Protein AF-A0A3M1F5Z0-F1 (afdb_monomer_lite)

Structure (mmCIF, N/CA/C/O backbone):
data_AF-A0A3M1F5Z0-F1
#
_entry.id   AF-A0A3M1F5Z0-F1
#
loop_
_atom_site.group_PDB
_atom_site.id
_atom_site.type_symbol
_atom_site.label_atom_id
_atom_site.label_alt_id
_atom_site.label_comp_id
_atom_site.label_asym_id
_atom_site.label_entity_id
_atom_site.label_seq_id
_atom_site.pdbx_PDB_ins_code
_atom_site.Cartn_x
_atom_site.Cartn_y
_atom_site.Cartn_z
_atom_site.occupancy
_atom_site.B_iso_or_equiv
_atom_site.auth_seq_id
_atom_site.auth_comp_id
_atom_site.auth_asym_id
_atom_site.auth_atom_id
_atom_site.pdbx_PDB_model_num
ATOM 1 N N . MET A 1 1 ? 48.275 -4.372 -5.608 1.00 53.19 1 MET A N 1
ATOM 2 C CA . MET A 1 1 ? 47.019 -4.091 -6.351 1.00 53.19 1 MET A CA 1
ATOM 3 C C . MET A 1 1 ? 47.229 -3.848 -7.846 1.00 53.19 1 MET A C 1
ATOM 5 O O . MET A 1 1 ? 46.490 -4.433 -8.620 1.00 53.19 1 MET A O 1
ATOM 9 N N . ARG A 1 2 ? 48.226 -3.062 -8.288 1.00 53.38 2 ARG A N 1
ATOM 10 C CA . ARG A 1 2 ? 48.467 -2.821 -9.730 1.00 53.38 2 ARG A CA 1
ATOM 11 C C . ARG A 1 2 ? 48.854 -4.077 -10.533 1.00 53.38 2 ARG A C 1
ATOM 13 O O . ARG A 1 2 ? 48.405 -4.224 -11.660 1.00 53.38 2 ARG A O 1
ATOM 20 N N . GLU A 1 3 ? 49.592 -5.009 -9.936 1.00 56.84 3 GLU A N 1
ATOM 21 C CA . GLU A 1 3 ? 50.002 -6.257 -10.607 1.00 56.84 3 GLU A CA 1
ATOM 22 C C . GLU A 1 3 ? 48.850 -7.257 -10.787 1.00 56.84 3 GLU A C 1
ATOM 24 O O . GLU A 1 3 ? 48.773 -7.941 -11.802 1.00 56.84 3 GLU A O 1
ATOM 29 N N . VAL A 1 4 ? 47.894 -7.280 -9.853 1.00 65.12 4 VAL A N 1
ATOM 30 C CA . VAL A 1 4 ? 46.704 -8.146 -9.937 1.00 65.12 4 VAL A CA 1
ATOM 31 C C . VAL A 1 4 ? 45.744 -7.640 -11.016 1.00 65.12 4 VAL A C 1
ATOM 33 O O . VAL A 1 4 ? 45.204 -8.430 -11.780 1.00 65.12 4 VAL A O 1
ATOM 36 N N . VAL A 1 5 ? 45.589 -6.318 -11.147 1.00 71.12 5 VAL A N 1
ATOM 37 C CA . VAL A 1 5 ? 44.775 -5.708 -12.213 1.00 71.12 5 VAL A CA 1
ATOM 38 C C . VAL A 1 5 ? 45.395 -5.951 -13.595 1.00 71.12 5 VAL A C 1
ATOM 40 O O . VAL A 1 5 ? 44.667 -6.243 -14.540 1.00 71.12 5 VAL A O 1
ATOM 43 N N . ALA A 1 6 ? 46.727 -5.913 -13.710 1.00 71.88 6 ALA A N 1
ATOM 44 C CA . ALA A 1 6 ? 47.428 -6.230 -14.956 1.00 71.88 6 ALA A CA 1
ATOM 45 C C . ALA A 1 6 ? 47.278 -7.710 -15.357 1.00 71.88 6 ALA A C 1
ATOM 47 O O . ALA A 1 6 ? 47.046 -8.004 -16.528 1.00 71.88 6 ALA A O 1
ATOM 48 N N . LEU A 1 7 ? 47.333 -8.634 -14.391 1.00 68.31 7 LEU A N 1
ATOM 49 C CA . LEU A 1 7 ? 47.103 -10.064 -14.626 1.00 68.31 7 LEU A CA 1
ATOM 50 C C . LEU A 1 7 ? 45.662 -10.365 -15.057 1.00 68.31 7 LEU A C 1
ATOM 52 O O . LEU A 1 7 ? 45.458 -11.159 -15.972 1.00 68.31 7 LEU A O 1
ATOM 56 N N . VAL A 1 8 ? 44.669 -9.696 -14.461 1.00 74.88 8 VAL A N 1
ATOM 57 C CA . VAL A 1 8 ? 43.252 -9.860 -14.835 1.00 74.88 8 VAL A CA 1
ATOM 58 C C . VAL A 1 8 ? 42.975 -9.306 -16.236 1.00 74.88 8 VAL A C 1
ATOM 60 O O . VAL A 1 8 ? 42.288 -9.958 -17.018 1.00 74.88 8 VAL A O 1
ATOM 63 N N . LEU A 1 9 ? 43.558 -8.158 -16.600 1.00 72.31 9 LEU A N 1
ATOM 64 C CA . LEU A 1 9 ? 43.455 -7.594 -17.953 1.00 72.31 9 LEU A CA 1
ATOM 65 C C . LEU A 1 9 ? 44.162 -8.457 -19.009 1.00 72.31 9 LEU A C 1
ATOM 67 O O . LEU A 1 9 ? 43.625 -8.637 -20.100 1.00 72.31 9 LEU A O 1
ATOM 71 N N . ALA A 1 10 ? 45.319 -9.040 -18.684 1.00 71.31 10 ALA A N 1
ATOM 72 C CA . ALA A 1 10 ? 46.026 -9.953 -19.582 1.00 71.31 10 ALA A CA 1
ATOM 73 C C . ALA A 1 10 ? 45.243 -11.259 -19.820 1.00 71.31 10 ALA A C 1
ATOM 75 O O . ALA A 1 10 ? 45.183 -11.741 -20.951 1.00 71.31 10 ALA A O 1
ATOM 76 N N . LEU A 1 11 ? 44.582 -11.798 -18.789 1.00 67.94 11 LEU A N 1
ATOM 77 C CA . LEU A 1 11 ? 43.715 -12.977 -18.912 1.00 67.94 11 LEU A CA 1
ATOM 78 C C . LEU A 1 11 ? 42.448 -12.693 -19.734 1.00 67.94 11 LEU A C 1
ATOM 80 O O . LEU A 1 11 ? 42.036 -13.535 -20.530 1.00 67.94 11 LEU A O 1
ATOM 84 N N . LEU A 1 12 ? 41.865 -11.498 -19.597 1.00 70.62 12 LEU A N 1
ATOM 85 C CA . LEU A 1 12 ? 40.707 -11.059 -20.386 1.00 70.62 12 LEU A CA 1
ATOM 86 C C . LEU A 1 12 ? 41.055 -10.866 -21.870 1.00 70.62 12 LEU A C 1
ATOM 88 O O . LEU A 1 12 ? 40.259 -11.216 -22.738 1.00 70.62 12 LEU A O 1
ATOM 92 N N . LEU A 1 13 ? 42.262 -10.378 -22.170 1.00 70.19 13 LEU A N 1
ATOM 93 C CA . LEU A 1 13 ? 42.760 -10.245 -23.543 1.00 70.19 13 LEU A CA 1
ATOM 94 C C . LEU A 1 13 ? 43.110 -11.602 -24.177 1.00 70.19 13 LEU A C 1
ATOM 96 O O . LEU A 1 13 ? 42.835 -11.803 -25.358 1.00 70.19 13 LEU A O 1
ATOM 100 N N . LEU A 1 14 ? 43.635 -12.561 -23.406 1.00 62.75 14 LEU A N 1
ATOM 101 C CA . LEU A 1 14 ? 43.887 -13.931 -23.881 1.00 62.75 14 LEU A CA 1
ATOM 102 C C . LEU A 1 14 ? 42.591 -14.719 -24.138 1.00 62.75 14 LEU A C 1
ATOM 104 O O . LEU A 1 14 ? 42.519 -15.470 -25.110 1.00 62.75 14 LEU A O 1
ATOM 108 N N . LEU A 1 15 ? 41.543 -14.505 -23.335 1.00 55.31 15 LEU A N 1
ATOM 109 C CA . LEU A 1 15 ? 40.219 -15.102 -23.560 1.00 55.31 15 LEU A CA 1
ATOM 110 C C . LEU A 1 15 ? 39.503 -14.526 -24.792 1.00 55.31 15 LEU A C 1
ATOM 112 O O . LEU A 1 15 ? 38.767 -15.250 -25.457 1.00 55.31 15 LEU A O 1
ATOM 116 N N . LEU A 1 16 ? 39.752 -13.258 -25.135 1.00 55.38 16 LEU A N 1
ATOM 117 C CA . LEU A 1 16 ? 39.235 -12.638 -26.362 1.00 55.38 16 LEU A CA 1
ATOM 118 C C . LEU A 1 16 ? 40.022 -13.050 -27.617 1.00 55.38 16 LEU A C 1
ATOM 120 O O . LEU A 1 16 ? 39.449 -13.095 -28.702 1.00 55.38 16 LEU A O 1
ATOM 124 N N . ALA A 1 17 ? 41.307 -13.393 -27.479 1.00 48.53 17 ALA A N 1
ATOM 125 C CA . ALA A 1 17 ? 42.140 -13.858 -28.590 1.00 48.53 17 ALA A CA 1
ATOM 126 C C . ALA A 1 17 ? 41.974 -15.364 -28.898 1.00 48.53 17 ALA A C 1
ATOM 128 O O . ALA A 1 17 ? 42.141 -15.776 -30.042 1.00 48.53 17 ALA A O 1
ATOM 129 N N . GLY A 1 18 ? 41.613 -16.190 -27.909 1.00 41.16 18 GLY A N 1
ATOM 130 C CA . GLY A 1 18 ? 41.556 -17.654 -28.039 1.00 41.16 18 GLY A CA 1
ATOM 131 C C . GLY A 1 18 ? 40.303 -18.250 -28.701 1.00 41.16 18 GLY A C 1
ATOM 132 O O . GLY A 1 18 ? 40.225 -19.468 -28.833 1.00 41.16 18 GLY A O 1
ATOM 133 N N . ALA A 1 19 ? 39.319 -17.443 -29.112 1.00 41.41 19 ALA A N 1
ATOM 134 C CA . ALA A 1 19 ? 38.062 -17.943 -29.691 1.00 41.41 19 ALA A CA 1
ATOM 135 C C . ALA A 1 19 ? 38.010 -17.927 -31.235 1.00 41.41 19 ALA A C 1
ATOM 137 O O . ALA A 1 19 ? 36.999 -18.324 -31.812 1.00 41.41 19 ALA A O 1
ATOM 138 N N . CYS A 1 20 ? 39.084 -17.513 -31.914 1.00 41.31 20 CYS A N 1
ATOM 139 C CA . CYS A 1 20 ? 39.151 -17.459 -33.377 1.00 41.31 20 CYS A CA 1
ATOM 140 C C . CYS A 1 20 ? 40.276 -18.338 -33.927 1.00 41.31 20 CYS A C 1
ATOM 142 O O . CYS A 1 20 ? 41.256 -17.843 -34.467 1.00 41.31 20 CYS A O 1
ATOM 144 N N . GLU A 1 21 ? 40.113 -19.656 -33.851 1.00 44.75 21 GLU A N 1
ATOM 145 C CA . GLU A 1 21 ? 40.852 -20.559 -34.731 1.00 44.75 21 GLU A CA 1
ATOM 146 C C . GLU A 1 21 ? 40.031 -21.824 -34.999 1.00 44.75 21 GLU A C 1
ATOM 148 O O . GLU A 1 21 ? 40.034 -22.768 -34.210 1.00 44.75 21 GLU A O 1
ATOM 153 N N . LYS A 1 22 ? 39.299 -21.835 -36.123 1.00 38.38 22 LYS A N 1
ATOM 154 C CA . LYS A 1 22 ? 39.172 -23.019 -36.992 1.00 38.38 22 LYS A CA 1
ATOM 155 C C . LYS A 1 22 ? 38.495 -22.702 -38.333 1.00 38.38 22 LYS A C 1
ATOM 157 O O . LYS A 1 22 ? 37.286 -22.560 -38.437 1.00 38.38 22 LYS A O 1
ATOM 162 N N . GLN A 1 23 ? 39.368 -22.693 -39.339 1.00 35.25 23 GLN A N 1
ATOM 163 C CA . GLN A 1 23 ? 39.219 -23.247 -40.689 1.00 35.25 23 GLN A CA 1
ATOM 164 C C . GLN A 1 23 ? 38.258 -22.584 -41.686 1.00 35.25 23 GLN A C 1
ATOM 166 O O . GLN A 1 23 ? 37.088 -22.923 -41.832 1.00 35.25 23 GLN A O 1
ATOM 171 N N . VAL A 1 24 ? 38.893 -21.747 -42.510 1.00 39.53 24 VAL A N 1
ATOM 172 C CA . VAL A 1 24 ? 38.609 -21.539 -43.933 1.00 39.53 24 VAL A CA 1
ATOM 173 C C . VAL A 1 24 ? 38.621 -22.881 -44.676 1.00 39.53 24 VAL A C 1
ATOM 175 O O . VAL A 1 24 ? 39.597 -23.625 -44.593 1.00 39.53 24 VAL A O 1
ATOM 178 N N . THR A 1 25 ? 37.592 -23.146 -45.481 1.00 33.59 25 THR A N 1
ATOM 179 C CA . THR A 1 25 ? 37.746 -23.933 -46.713 1.00 33.59 25 THR A CA 1
ATOM 180 C C . THR A 1 25 ? 37.157 -23.147 -47.878 1.00 33.59 25 THR A C 1
ATOM 182 O O . THR A 1 25 ? 36.070 -22.579 -47.793 1.00 33.59 25 THR A O 1
ATOM 185 N N . HIS A 1 26 ? 37.956 -23.052 -48.937 1.00 37.00 26 HIS A N 1
ATOM 186 C CA . HIS A 1 26 ? 37.690 -22.318 -50.165 1.00 37.00 26 HIS A CA 1
ATOM 187 C C . HIS A 1 26 ? 36.392 -22.770 -50.844 1.00 37.00 26 HIS A C 1
ATOM 189 O O . HIS A 1 26 ? 36.181 -23.961 -51.070 1.00 37.00 26 HIS A O 1
ATOM 195 N N . ARG A 1 27 ? 35.580 -21.801 -51.272 1.00 29.52 27 ARG A N 1
ATOM 196 C CA . ARG A 1 27 ? 34.601 -21.986 -52.343 1.00 29.52 27 ARG A CA 1
ATOM 197 C C . ARG A 1 27 ? 34.792 -20.845 -53.336 1.00 29.52 27 ARG A C 1
ATOM 199 O O . ARG A 1 27 ? 34.620 -19.684 -52.974 1.00 29.52 27 ARG A O 1
ATOM 206 N N . GLU A 1 28 ? 35.222 -21.182 -54.548 1.00 35.22 28 GLU A N 1
ATOM 207 C CA . GLU A 1 28 ? 35.207 -20.272 -55.694 1.00 35.22 28 GLU A CA 1
ATOM 208 C C . GLU A 1 28 ? 33.784 -19.738 -55.890 1.00 35.22 28 GLU A C 1
ATOM 210 O O . GLU A 1 28 ? 32.827 -20.514 -55.947 1.00 35.22 28 GLU A O 1
ATOM 215 N N . ILE A 1 29 ? 33.644 -18.415 -55.984 1.00 37.12 29 ILE A N 1
ATOM 216 C CA . ILE A 1 29 ? 32.399 -17.758 -56.382 1.00 37.12 29 ILE A CA 1
ATOM 217 C C . ILE A 1 29 ? 32.701 -16.988 -57.668 1.00 37.12 29 ILE A C 1
ATOM 219 O O . ILE A 1 29 ? 33.576 -16.124 -57.702 1.00 37.12 29 ILE A O 1
ATOM 223 N N . ALA A 1 30 ? 31.992 -17.370 -58.730 1.00 34.28 30 ALA A N 1
ATOM 224 C CA . ALA A 1 30 ? 31.976 -16.727 -60.040 1.00 34.28 30 ALA A CA 1
ATOM 225 C C . ALA A 1 30 ? 31.561 -15.239 -59.944 1.00 34.28 30 ALA A C 1
ATOM 227 O O . ALA A 1 30 ? 30.897 -14.856 -58.978 1.00 34.28 30 ALA A O 1
ATOM 228 N N . PRO A 1 31 ? 31.907 -14.387 -60.928 1.00 35.81 31 PRO A N 1
ATOM 229 C CA . PRO A 1 31 ? 31.594 -12.964 -60.860 1.00 35.81 31 PRO A CA 1
ATOM 230 C C . PRO A 1 31 ? 30.079 -12.741 -60.959 1.00 35.81 31 PRO A C 1
ATOM 232 O O . PRO A 1 31 ? 29.447 -13.145 -61.935 1.00 35.81 31 PRO A O 1
ATOM 235 N N . VAL A 1 32 ? 29.500 -12.096 -59.944 1.00 37.88 32 VAL A N 1
ATOM 236 C CA . VAL A 1 32 ? 28.102 -11.643 -59.955 1.00 37.88 32 VAL A CA 1
ATOM 237 C C . VAL A 1 32 ? 28.046 -10.258 -60.617 1.00 37.88 32 VAL A C 1
ATOM 239 O O . VAL A 1 32 ? 28.893 -9.416 -60.307 1.00 37.88 32 VAL A O 1
ATOM 2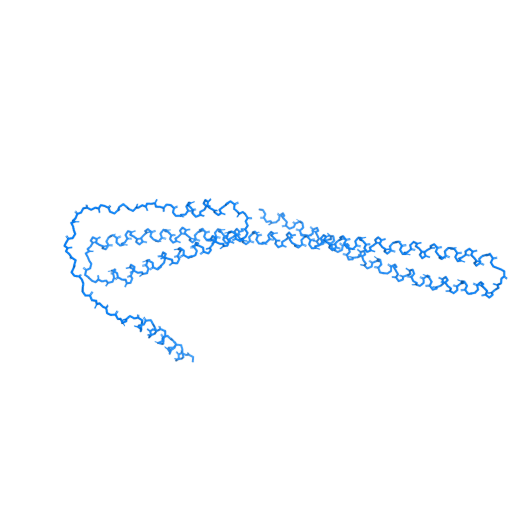42 N N . PRO A 1 33 ? 27.116 -10.028 -61.563 1.00 35.34 33 PRO A N 1
ATOM 243 C CA . PRO A 1 33 ? 27.057 -8.809 -62.362 1.00 35.34 33 PRO A CA 1
ATOM 244 C C . PRO A 1 33 ? 26.706 -7.573 -61.528 1.00 35.34 33 PRO A C 1
ATOM 246 O O . PRO A 1 33 ? 25.990 -7.646 -60.530 1.00 35.34 33 PRO A O 1
ATOM 249 N N . ALA A 1 34 ? 27.234 -6.438 -61.983 1.00 46.97 34 ALA A N 1
ATOM 250 C CA . ALA A 1 34 ? 26.857 -5.110 -61.531 1.00 46.97 34 ALA A CA 1
ATOM 251 C C . ALA A 1 34 ? 25.372 -4.830 -61.823 1.00 46.97 34 ALA A C 1
ATOM 253 O O . ALA A 1 34 ? 24.820 -5.360 -62.785 1.00 46.97 34 ALA A O 1
ATOM 254 N N . ASP A 1 35 ? 24.804 -3.943 -61.008 1.00 46.72 35 ASP A N 1
ATOM 255 C CA . ASP A 1 35 ? 23.463 -3.351 -61.095 1.00 46.72 35 ASP A CA 1
ATOM 256 C C . ASP A 1 35 ? 22.328 -4.110 -60.397 1.00 46.72 35 ASP A C 1
ATOM 258 O O . ASP A 1 35 ? 21.428 -4.637 -61.035 1.00 46.72 35 ASP A O 1
ATOM 262 N N . GLU A 1 36 ? 22.281 -4.011 -59.064 1.00 32.12 36 GLU A N 1
ATOM 263 C CA . GLU A 1 36 ? 21.007 -3.885 -58.344 1.00 32.12 36 GLU A CA 1
ATOM 264 C C . GLU A 1 36 ? 21.157 -2.862 -57.201 1.00 32.12 36 GLU A C 1
ATOM 266 O O . GLU A 1 36 ? 22.053 -2.995 -56.359 1.00 32.12 36 GLU A O 1
ATOM 271 N N . PRO A 1 37 ? 20.321 -1.807 -57.139 1.00 33.47 37 PRO A N 1
ATOM 272 C CA . PRO A 1 37 ? 20.317 -0.906 -55.999 1.00 33.47 37 PRO A CA 1
ATOM 273 C C . PRO A 1 37 ? 19.825 -1.673 -54.770 1.00 33.47 37 PRO A C 1
ATOM 275 O O . PRO A 1 37 ? 18.718 -2.211 -54.763 1.00 33.47 37 PRO A O 1
ATOM 278 N N . LEU A 1 38 ? 20.633 -1.686 -53.706 1.00 33.69 38 LEU A N 1
ATOM 279 C CA . LEU A 1 38 ? 20.193 -2.083 -52.371 1.00 33.69 38 LEU A CA 1
ATOM 280 C C . LEU A 1 38 ? 19.069 -1.133 -51.943 1.00 33.69 38 LEU A C 1
ATOM 282 O O . LEU A 1 38 ? 19.308 -0.067 -51.376 1.00 33.69 38 LEU A O 1
ATOM 286 N N . VAL A 1 39 ? 17.828 -1.517 -52.240 1.00 30.00 39 VAL A N 1
ATOM 287 C CA . VAL A 1 39 ? 16.634 -0.923 -51.652 1.00 30.00 39 VAL A CA 1
ATOM 288 C C . VAL A 1 39 ? 16.691 -1.265 -50.170 1.00 30.00 39 VAL A C 1
ATOM 290 O O . VAL A 1 39 ? 16.269 -2.336 -49.733 1.00 30.00 39 VAL A O 1
ATOM 293 N N . VAL A 1 40 ? 17.267 -0.351 -49.392 1.00 34.88 40 VAL A N 1
ATOM 294 C CA . VAL A 1 40 ? 17.109 -0.324 -47.944 1.00 34.88 40 VAL A CA 1
ATOM 295 C C . VAL A 1 40 ? 15.617 -0.144 -47.713 1.00 34.88 40 VAL A C 1
ATOM 297 O O . VAL A 1 40 ? 15.073 0.949 -47.858 1.00 34.88 40 VAL A O 1
ATOM 300 N N . LYS A 1 41 ? 14.927 -1.249 -47.421 1.00 30.33 41 LYS A N 1
ATOM 301 C CA . LYS A 1 41 ? 13.588 -1.189 -46.855 1.00 30.33 41 LYS A CA 1
ATOM 302 C C . LYS A 1 41 ? 13.717 -0.369 -45.576 1.00 30.33 41 LYS A C 1
ATOM 304 O O . LYS A 1 41 ? 14.314 -0.823 -44.601 1.00 30.33 41 LYS A O 1
ATOM 309 N N . ASN A 1 42 ? 13.195 0.852 -45.608 1.00 41.09 42 ASN A N 1
ATOM 310 C CA . ASN A 1 42 ? 12.863 1.612 -44.415 1.00 41.09 42 ASN A CA 1
ATOM 311 C C . ASN A 1 42 ? 11.720 0.867 -43.718 1.00 41.09 42 ASN A C 1
ATOM 313 O O . ASN A 1 42 ? 10.560 1.251 -43.819 1.00 41.09 42 ASN A O 1
ATOM 317 N N . ASP A 1 43 ? 12.034 -0.256 -43.078 1.00 38.78 43 ASP A N 1
ATOM 318 C CA . ASP A 1 43 ? 11.144 -0.830 -42.088 1.00 38.78 43 ASP A CA 1
ATOM 319 C C . ASP A 1 43 ? 11.211 0.095 -40.871 1.00 38.78 43 ASP A C 1
ATOM 321 O O . ASP A 1 43 ? 12.241 0.209 -40.199 1.00 38.78 43 ASP A O 1
ATOM 325 N N . SER A 1 44 ? 10.106 0.793 -40.622 1.00 46.72 44 SER A N 1
ATOM 326 C CA . SER A 1 44 ? 9.802 1.480 -39.375 1.00 46.72 44 SER A CA 1
ATOM 327 C C . SER A 1 44 ? 9.641 0.451 -38.248 1.00 46.72 44 SER A C 1
ATOM 329 O O . SER A 1 44 ? 8.551 0.187 -37.743 1.00 46.72 44 SER A O 1
ATOM 331 N N . SER A 1 45 ? 10.752 -0.184 -37.862 1.00 55.34 45 SER A N 1
ATOM 332 C CA . SER A 1 45 ? 10.801 -1.192 -36.796 1.00 55.34 45 SER A CA 1
ATOM 333 C C . SER A 1 45 ? 10.264 -0.654 -35.469 1.00 55.34 45 SER A C 1
ATOM 335 O O . SER A 1 45 ? 9.688 -1.414 -34.699 1.00 55.34 45 SER A O 1
ATOM 337 N N . LEU A 1 46 ? 10.392 0.656 -35.239 1.00 51.75 46 LEU A N 1
ATOM 338 C CA . LEU A 1 46 ? 9.858 1.348 -34.070 1.00 51.75 46 LEU A CA 1
ATOM 339 C C . LEU A 1 46 ? 8.326 1.418 -34.083 1.00 51.75 46 LEU A C 1
ATOM 341 O O . LEU A 1 46 ? 7.698 0.963 -33.134 1.00 51.75 46 LEU A O 1
ATOM 345 N N . GLU A 1 47 ? 7.696 1.872 -35.171 1.00 51.53 47 GLU A N 1
ATOM 346 C CA . GLU A 1 47 ? 6.226 1.966 -35.250 1.00 51.53 47 GLU A CA 1
ATOM 347 C C . GLU A 1 47 ? 5.536 0.610 -35.051 1.00 51.53 47 GLU A C 1
ATOM 349 O O . GLU A 1 47 ? 4.511 0.539 -34.377 1.00 51.53 47 GLU A O 1
ATOM 354 N N . ARG A 1 48 ? 6.110 -0.481 -35.579 1.00 55.75 48 ARG A N 1
ATOM 355 C CA . ARG A 1 48 ? 5.563 -1.835 -35.369 1.00 55.75 48 ARG A CA 1
ATOM 356 C C . ARG A 1 48 ? 5.781 -2.353 -33.942 1.00 55.75 48 ARG A C 1
ATOM 358 O O . ARG A 1 48 ? 4.911 -3.051 -33.431 1.00 55.75 48 ARG A O 1
ATOM 365 N N . LEU A 1 49 ? 6.902 -2.008 -33.297 1.00 53.44 49 LEU A N 1
ATOM 366 C CA . LEU A 1 49 ? 7.156 -2.331 -31.885 1.00 53.44 49 LEU A CA 1
ATOM 367 C C . LEU A 1 49 ? 6.179 -1.598 -30.953 1.00 53.44 49 LEU A C 1
ATOM 369 O O . LEU A 1 49 ? 5.664 -2.200 -30.014 1.00 53.44 49 LEU A O 1
ATOM 373 N N . PHE A 1 50 ? 5.868 -0.334 -31.249 1.00 53.50 50 PHE A N 1
ATOM 374 C CA . PHE A 1 50 ? 4.917 0.456 -30.469 1.00 53.50 50 PHE A CA 1
ATOM 375 C C . PHE A 1 50 ? 3.457 0.051 -30.717 1.00 53.50 50 PHE A C 1
ATOM 377 O O . PHE A 1 50 ? 2.681 -0.005 -29.770 1.00 53.50 50 PHE A O 1
ATOM 384 N N . GLN A 1 51 ? 3.063 -0.304 -31.945 1.00 56.91 51 GLN A N 1
ATOM 385 C CA . GLN A 1 51 ? 1.669 -0.666 -32.249 1.00 56.91 51 GLN A CA 1
ATOM 386 C C . GLN A 1 51 ? 1.176 -1.945 -31.556 1.00 56.91 51 GLN A C 1
ATOM 388 O O . GLN A 1 51 ? -0.033 -2.108 -31.400 1.00 56.91 51 GLN A O 1
ATOM 393 N N . GLN A 1 52 ? 2.075 -2.843 -31.143 1.00 53.75 52 GLN A N 1
ATOM 394 C CA . GLN A 1 52 ? 1.692 -4.122 -30.539 1.00 53.75 52 GLN A CA 1
ATOM 395 C C . GLN A 1 52 ? 1.644 -4.088 -29.000 1.00 53.75 52 GLN A C 1
ATOM 397 O O . GLN A 1 52 ? 0.861 -4.834 -28.418 1.00 53.75 52 GLN A O 1
ATOM 402 N N . ASP A 1 53 ? 2.416 -3.204 -28.352 1.00 51.72 53 ASP A N 1
ATOM 403 C CA . ASP A 1 53 ? 2.545 -3.154 -26.884 1.00 51.72 53 ASP A CA 1
ATOM 404 C C . ASP A 1 53 ? 2.066 -1.826 -26.249 1.00 51.72 53 ASP A C 1
ATOM 406 O O . ASP A 1 53 ? 1.772 -1.796 -25.054 1.00 51.72 53 ASP A O 1
ATOM 410 N N . ALA A 1 54 ? 1.896 -0.736 -27.016 1.00 48.19 54 ALA A N 1
ATOM 411 C CA . ALA A 1 54 ? 1.445 0.561 -26.483 1.00 48.19 54 ALA A CA 1
ATOM 412 C C . ALA A 1 54 ? -0.024 0.579 -26.016 1.00 48.19 54 ALA A C 1
ATOM 414 O O . ALA A 1 54 ? -0.443 1.522 -25.347 1.00 48.19 54 ALA A O 1
ATOM 415 N N . SER A 1 55 ? -0.819 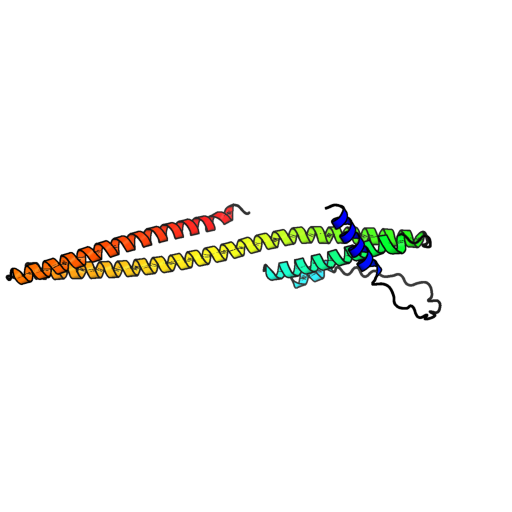-0.448 -26.336 1.00 50.94 55 SER A N 1
ATOM 416 C CA . SER A 1 55 ? -2.198 -0.566 -25.841 1.00 50.94 55 SER A CA 1
ATOM 417 C C . SER A 1 55 ? -2.289 -1.079 -24.400 1.00 50.94 55 SER A C 1
ATOM 419 O O . SER A 1 55 ? -3.373 -1.058 -23.821 1.00 50.94 55 SER A O 1
ATOM 421 N N . ALA A 1 56 ? -1.188 -1.560 -23.814 1.00 55.88 56 ALA A N 1
ATOM 422 C CA . ALA A 1 56 ? -1.163 -2.072 -22.451 1.00 55.88 56 ALA A CA 1
ATOM 423 C C . ALA A 1 56 ? -0.491 -1.060 -21.510 1.00 55.88 56 ALA A C 1
ATOM 425 O O . ALA A 1 56 ? 0.730 -1.002 -21.392 1.00 55.88 56 ALA A O 1
ATOM 426 N N . ASN A 1 57 ? -1.305 -0.282 -20.790 1.00 69.50 57 ASN A N 1
ATOM 427 C CA . ASN A 1 57 ? -0.869 0.556 -19.664 1.00 69.50 57 ASN A CA 1
ATOM 428 C C . ASN A 1 57 ? -0.511 -0.298 -18.430 1.00 69.50 57 ASN A C 1
ATOM 430 O O . ASN A 1 57 ? -1.028 -0.062 -17.345 1.00 69.50 57 ASN A O 1
ATOM 434 N N . SER A 1 58 ? 0.335 -1.316 -18.589 1.00 83.12 58 SER A N 1
ATOM 435 C CA . SER A 1 58 ? 0.840 -2.121 -17.475 1.00 83.12 58 SER A CA 1
ATOM 436 C C . SER A 1 58 ? 2.354 -2.013 -17.375 1.00 83.12 58 SER A C 1
ATOM 438 O O . SER A 1 58 ? 3.054 -1.904 -18.388 1.00 83.12 58 SER A O 1
ATOM 440 N N . VAL A 1 59 ? 2.870 -2.078 -16.145 1.00 86.31 59 VAL A N 1
ATOM 441 C CA . VAL A 1 59 ? 4.316 -2.101 -15.882 1.00 86.31 59 VAL A CA 1
ATOM 442 C C . VAL A 1 59 ? 4.988 -3.226 -16.670 1.00 86.31 59 VAL A C 1
ATOM 444 O O . VAL A 1 59 ? 5.967 -2.984 -17.371 1.00 86.31 59 VAL A O 1
ATOM 447 N N . ALA A 1 60 ? 4.412 -4.431 -16.651 1.00 86.75 60 ALA A N 1
ATOM 448 C CA . ALA A 1 60 ? 4.975 -5.601 -17.324 1.00 86.75 60 ALA A CA 1
ATOM 449 C C . ALA A 1 60 ? 5.111 -5.424 -18.849 1.00 86.75 60 ALA A C 1
ATOM 451 O O . ALA A 1 60 ? 6.109 -5.847 -19.439 1.00 86.75 60 ALA A O 1
ATOM 452 N N . ALA A 1 61 ? 4.128 -4.790 -19.500 1.00 85.38 61 ALA A N 1
ATOM 453 C CA . ALA A 1 61 ? 4.191 -4.527 -20.936 1.00 85.38 61 ALA A CA 1
ATOM 454 C C . ALA A 1 61 ? 5.310 -3.530 -21.267 1.00 85.38 61 ALA A C 1
ATOM 456 O O . ALA A 1 61 ? 6.136 -3.788 -22.147 1.00 85.38 61 ALA A O 1
ATOM 457 N N . LYS A 1 62 ? 5.400 -2.432 -20.508 1.00 85.69 62 LYS A N 1
ATOM 458 C CA . LYS A 1 62 ? 6.434 -1.409 -20.712 1.00 85.69 62 LYS A CA 1
ATOM 459 C C . LYS A 1 62 ? 7.841 -1.905 -20.363 1.00 85.69 62 LYS A C 1
ATOM 461 O O . LYS A 1 62 ? 8.790 -1.568 -21.063 1.00 85.69 62 LYS A O 1
ATOM 466 N N . GLU A 1 63 ? 7.994 -2.772 -19.364 1.00 89.88 63 GLU A N 1
ATOM 467 C CA . GLU A 1 63 ? 9.267 -3.445 -19.068 1.00 89.88 63 GLU A CA 1
ATOM 468 C C . GLU A 1 63 ? 9.699 -4.404 -20.186 1.00 89.88 63 GLU A C 1
ATOM 470 O O . GLU A 1 63 ? 10.883 -4.472 -20.531 1.00 89.88 63 GLU A O 1
ATOM 475 N N . SER A 1 64 ? 8.748 -5.123 -20.793 1.00 89.12 64 SER A N 1
ATOM 476 C CA . SER A 1 64 ? 9.023 -5.956 -21.969 1.00 89.12 64 SER A CA 1
ATOM 477 C C . SER A 1 64 ? 9.532 -5.110 -23.135 1.00 89.12 64 SER A C 1
ATOM 479 O O . SER A 1 64 ? 10.524 -5.466 -23.778 1.00 89.12 64 SER A O 1
ATOM 481 N N . LEU A 1 65 ? 8.897 -3.960 -23.372 1.00 88.31 65 LEU A N 1
ATOM 482 C CA . LEU A 1 65 ? 9.306 -3.019 -24.407 1.00 88.31 65 LEU A CA 1
ATOM 483 C C . LEU A 1 65 ? 10.686 -2.407 -24.114 1.00 88.31 65 LEU A C 1
ATOM 485 O O . LEU A 1 65 ? 11.537 -2.417 -25.002 1.00 88.31 65 LEU A O 1
ATOM 489 N N . LEU A 1 66 ? 10.961 -1.983 -22.873 1.00 90.50 66 LEU A N 1
ATOM 490 C CA . LEU A 1 66 ? 12.291 -1.522 -22.446 1.00 90.50 66 LEU A CA 1
ATOM 491 C C . LEU A 1 66 ? 13.366 -2.553 -22.773 1.00 90.50 66 LEU A C 1
ATOM 493 O O . LEU A 1 66 ? 14.382 -2.222 -23.382 1.00 90.50 66 LEU A O 1
ATOM 497 N N . LYS A 1 67 ? 13.131 -3.820 -22.415 1.00 92.69 67 LYS A N 1
ATOM 498 C CA . LYS A 1 67 ? 14.070 -4.907 -22.702 1.00 92.69 67 LYS A CA 1
ATOM 499 C C . LYS A 1 67 ? 14.366 -5.016 -24.201 1.00 92.69 67 LYS A C 1
ATOM 501 O O . LYS A 1 67 ? 15.532 -5.092 -24.580 1.00 92.69 67 LYS A O 1
ATOM 506 N N . ARG A 1 68 ? 13.335 -4.956 -25.053 1.00 90.94 68 ARG A N 1
ATOM 507 C CA . ARG A 1 68 ? 13.510 -4.984 -26.517 1.00 90.94 68 ARG A CA 1
ATOM 508 C C . ARG A 1 68 ? 14.298 -3.776 -27.028 1.00 90.94 68 ARG A C 1
ATOM 510 O O . ARG A 1 68 ? 15.183 -3.949 -27.863 1.00 90.94 68 ARG A O 1
ATOM 517 N N . LEU A 1 69 ? 14.025 -2.575 -26.513 1.00 90.69 69 LEU A N 1
ATOM 518 C CA . LEU A 1 69 ? 14.760 -1.361 -26.886 1.00 90.69 69 LEU A CA 1
ATOM 519 C C . LEU A 1 69 ? 16.241 -1.445 -26.485 1.00 90.69 69 LEU A C 1
ATOM 521 O O . LEU A 1 69 ? 17.115 -1.068 -27.269 1.00 90.69 69 LEU A O 1
ATOM 525 N N . TYR A 1 70 ? 16.554 -1.993 -25.307 1.00 93.00 70 TYR A N 1
ATOM 526 C CA . TYR A 1 70 ? 17.941 -2.254 -24.911 1.00 93.00 70 TYR A CA 1
ATOM 527 C C . TYR A 1 70 ? 18.634 -3.256 -25.833 1.00 93.00 70 TYR A C 1
ATOM 529 O O . TYR A 1 70 ? 19.781 -3.017 -26.227 1.00 93.00 70 TYR A O 1
ATOM 537 N N . ASP A 1 71 ? 17.955 -4.345 -26.194 1.00 94.00 71 ASP A N 1
ATOM 538 C CA . ASP A 1 71 ? 18.495 -5.369 -27.090 1.00 94.00 71 ASP A CA 1
ATOM 539 C C . ASP A 1 71 ? 18.798 -4.790 -28.485 1.00 94.00 71 ASP A C 1
ATOM 541 O O . ASP A 1 71 ? 19.889 -5.003 -29.028 1.00 94.00 71 ASP A O 1
ATOM 545 N N . GLU A 1 72 ? 17.892 -3.981 -29.042 1.00 92.88 72 GLU A N 1
ATOM 546 C CA . GLU A 1 72 ? 18.095 -3.311 -30.333 1.00 92.88 72 GLU A CA 1
ATOM 547 C C . GLU A 1 72 ? 19.186 -2.235 -30.276 1.00 92.88 72 GLU A C 1
ATOM 549 O O . GLU A 1 72 ? 20.056 -2.167 -31.152 1.00 92.88 72 GLU A O 1
ATOM 554 N N . ARG A 1 73 ? 19.243 -1.440 -29.203 1.00 93.94 73 ARG A N 1
ATOM 555 C CA . ARG A 1 73 ? 20.342 -0.487 -28.990 1.00 93.94 73 ARG A CA 1
ATOM 556 C C . ARG A 1 73 ? 21.690 -1.202 -28.905 1.00 93.94 73 ARG A C 1
ATOM 558 O O . ARG A 1 73 ? 22.675 -0.735 -29.483 1.00 93.94 73 ARG A O 1
ATOM 565 N N . LEU A 1 74 ? 21.752 -2.344 -28.219 1.00 94.00 74 LEU A N 1
ATOM 566 C CA . LEU A 1 74 ? 22.961 -3.158 -28.124 1.00 94.00 74 LEU A CA 1
ATOM 567 C C . LEU A 1 74 ? 23.362 -3.729 -29.489 1.00 94.00 74 LEU A C 1
ATOM 569 O O . LEU A 1 74 ? 24.550 -3.746 -29.817 1.00 94.00 74 LEU A O 1
ATOM 573 N N . ARG A 1 75 ? 22.393 -4.144 -30.310 1.00 94.50 75 ARG A N 1
ATOM 574 C CA . ARG A 1 75 ? 22.625 -4.581 -31.692 1.00 94.50 75 ARG A CA 1
ATOM 575 C C . ARG A 1 75 ? 23.242 -3.471 -32.545 1.00 94.50 75 ARG A C 1
ATOM 577 O O . ARG A 1 75 ? 24.269 -3.710 -33.178 1.00 94.50 75 ARG A O 1
ATOM 584 N N . VAL A 1 76 ? 22.682 -2.261 -32.504 1.00 92.88 76 VAL A N 1
ATOM 585 C CA . VAL A 1 76 ? 23.218 -1.085 -33.217 1.00 92.88 76 VAL A CA 1
ATOM 586 C C . VAL A 1 76 ? 24.640 -0.758 -32.762 1.00 92.88 76 VAL A C 1
ATOM 588 O O . VAL A 1 76 ? 25.515 -0.498 -33.587 1.00 92.88 76 VAL A O 1
ATOM 591 N N . LEU A 1 77 ? 24.904 -0.815 -31.455 1.00 92.56 77 LEU A N 1
ATOM 592 C CA . LEU A 1 77 ? 26.245 -0.599 -30.910 1.00 92.56 77 LEU A CA 1
ATOM 593 C C . LEU A 1 77 ? 27.247 -1.650 -31.399 1.00 92.56 77 LEU A C 1
ATOM 595 O O . LEU A 1 77 ? 28.375 -1.293 -31.737 1.00 92.56 77 LEU A O 1
ATOM 599 N N . ARG A 1 78 ? 26.850 -2.927 -31.481 1.00 94.38 78 ARG A N 1
ATOM 600 C CA . ARG A 1 78 ? 27.697 -3.986 -32.054 1.00 94.38 78 ARG A CA 1
ATOM 601 C C . ARG A 1 78 ? 27.985 -3.736 -33.535 1.00 94.38 78 ARG A C 1
ATOM 603 O O . ARG A 1 78 ? 29.128 -3.899 -33.951 1.00 94.38 78 ARG A O 1
ATOM 610 N N . GLU A 1 79 ? 26.989 -3.307 -34.309 1.00 93.50 79 GLU A N 1
ATOM 611 C CA . GLU A 1 79 ? 27.160 -2.993 -35.734 1.00 93.50 79 GLU A CA 1
ATOM 612 C C . GLU A 1 79 ? 28.119 -1.809 -35.937 1.00 93.50 79 GLU A C 1
ATOM 614 O O . GLU A 1 79 ? 29.087 -1.926 -36.689 1.00 93.50 79 GLU A O 1
ATOM 619 N N . LEU A 1 80 ? 27.938 -0.716 -35.186 1.00 92.50 80 LEU A N 1
ATOM 620 C CA . LEU A 1 80 ? 28.870 0.420 -35.164 1.00 92.50 80 LEU A CA 1
ATOM 621 C C . LEU A 1 80 ? 30.302 -0.025 -34.854 1.00 92.50 80 LEU A C 1
ATOM 623 O O . LEU A 1 80 ? 31.241 0.384 -35.537 1.00 92.50 80 LEU A O 1
ATOM 627 N N . ASN A 1 81 ? 30.461 -0.884 -33.846 1.00 92.06 81 ASN A N 1
ATOM 628 C CA . ASN A 1 81 ? 31.761 -1.401 -33.436 1.00 92.06 81 ASN A CA 1
ATOM 629 C C . ASN A 1 81 ? 32.408 -2.249 -34.544 1.00 92.06 81 ASN A C 1
ATOM 631 O O . ASN A 1 81 ? 33.600 -2.116 -34.814 1.00 92.06 81 ASN A O 1
ATOM 635 N N . SER A 1 82 ? 31.608 -3.077 -35.227 1.00 92.25 82 SER A N 1
ATOM 636 C CA . SER A 1 82 ? 32.070 -3.921 -36.335 1.00 92.25 82 SER A CA 1
ATOM 637 C C . SER A 1 82 ? 32.557 -3.107 -37.537 1.00 92.25 82 SER A C 1
ATOM 639 O O . SER A 1 82 ? 33.561 -3.464 -38.150 1.00 92.25 82 SER A O 1
ATOM 641 N N . ILE A 1 83 ? 31.902 -1.980 -37.840 1.00 90.38 83 ILE A N 1
ATOM 642 C CA . ILE A 1 83 ? 32.321 -1.076 -38.917 1.00 90.38 83 ILE A CA 1
ATOM 643 C C . ILE A 1 83 ? 33.616 -0.354 -38.529 1.00 90.38 83 ILE A C 1
ATOM 645 O O . ILE A 1 83 ? 34.549 -0.290 -39.332 1.00 90.38 83 ILE A O 1
ATOM 649 N N . TYR A 1 84 ? 33.684 0.160 -37.296 1.00 85.12 84 TYR A N 1
ATOM 650 C CA . TYR A 1 84 ? 34.819 0.948 -36.820 1.00 85.12 84 TYR A CA 1
ATOM 651 C C . TYR A 1 84 ? 36.106 0.126 -36.714 1.00 85.12 84 TYR A C 1
ATOM 653 O O . TYR A 1 84 ? 37.140 0.565 -37.206 1.00 85.12 84 TYR A O 1
ATOM 661 N N . TYR A 1 85 ? 36.048 -1.067 -36.112 1.00 84.31 85 TYR A N 1
ATOM 662 C CA . TYR A 1 85 ? 37.233 -1.909 -35.900 1.00 84.31 85 TYR A CA 1
ATOM 663 C C . TYR A 1 85 ? 37.465 -2.971 -36.982 1.00 84.31 85 TYR A C 1
ATOM 665 O O . TYR A 1 85 ? 38.460 -3.687 -36.917 1.00 84.31 85 TYR A O 1
ATOM 673 N N . GLY A 1 86 ? 36.573 -3.094 -37.966 1.00 85.19 86 GLY A N 1
ATOM 674 C CA . GLY A 1 86 ? 36.722 -4.038 -39.070 1.00 85.19 86 GLY A CA 1
ATOM 675 C C . GLY A 1 86 ? 37.115 -3.333 -40.371 1.00 85.19 86 GLY A C 1
ATOM 676 O O . GLY A 1 86 ? 38.290 -3.008 -40.555 1.00 85.19 86 GLY A O 1
ATOM 677 N N . PRO A 1 87 ? 36.165 -3.083 -41.292 1.00 83.6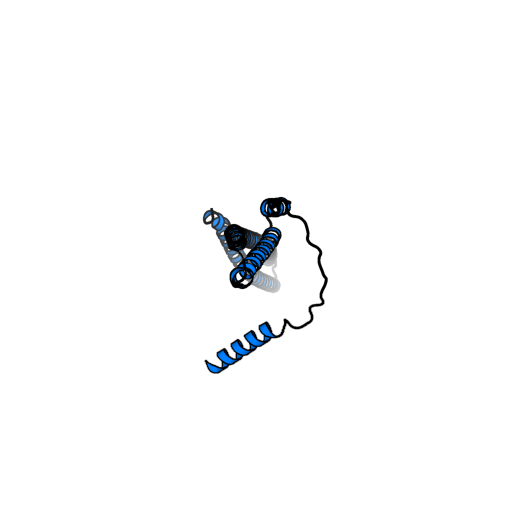9 87 PRO A N 1
ATOM 678 C CA . PRO A 1 87 ? 36.468 -2.576 -42.628 1.00 83.69 87 PRO A CA 1
ATOM 679 C C . PRO A 1 87 ? 37.238 -1.252 -42.634 1.00 83.69 87 PRO A C 1
ATOM 681 O O . PRO A 1 87 ? 38.171 -1.107 -43.416 1.00 83.69 87 PRO A O 1
ATOM 684 N N . LEU A 1 88 ? 36.897 -0.299 -41.756 1.00 80.88 88 LEU A N 1
ATOM 685 C CA . LEU A 1 88 ? 37.522 1.031 -41.764 1.00 80.88 88 LEU A CA 1
ATOM 686 C C . LEU A 1 88 ? 39.004 1.029 -41.365 1.00 80.88 88 LEU A C 1
ATOM 688 O O . LEU A 1 88 ? 39.733 1.931 -41.776 1.00 80.88 88 LEU A O 1
ATOM 692 N N . LEU A 1 89 ? 39.458 0.027 -40.604 1.00 78.38 89 LEU A N 1
ATOM 693 C CA . LEU A 1 89 ? 40.874 -0.143 -40.261 1.00 78.38 89 LEU A CA 1
ATOM 694 C C . LEU A 1 89 ? 41.661 -0.905 -41.336 1.00 78.38 89 LEU A C 1
ATOM 696 O O . LEU A 1 89 ? 42.890 -0.936 -41.285 1.00 78.38 89 LEU A O 1
ATOM 700 N N . ASN A 1 90 ? 40.989 -1.503 -42.322 1.00 79.69 90 ASN A N 1
ATOM 701 C CA . ASN A 1 90 ? 41.659 -2.189 -43.415 1.00 79.69 90 ASN A CA 1
ATOM 702 C C . ASN A 1 90 ? 42.185 -1.168 -44.436 1.00 79.69 90 ASN A C 1
ATOM 704 O O . ASN A 1 90 ? 41.418 -0.455 -45.079 1.00 79.69 90 ASN A O 1
ATOM 708 N N . ALA A 1 91 ? 43.505 -1.126 -44.636 1.00 69.44 91 ALA A N 1
ATOM 709 C CA . ALA A 1 91 ? 44.155 -0.209 -45.576 1.00 69.44 91 ALA A CA 1
ATOM 710 C C . ALA A 1 91 ? 43.744 -0.419 -47.051 1.00 69.44 91 ALA A C 1
ATOM 712 O O . ALA A 1 91 ? 44.010 0.447 -47.882 1.00 69.44 91 ALA A O 1
ATOM 713 N N . SER A 1 92 ? 43.086 -1.539 -47.370 1.00 83.44 92 SER A N 1
ATOM 714 C CA . SER A 1 92 ? 42.778 -1.965 -48.742 1.00 83.44 92 SER A CA 1
ATOM 715 C C . SER A 1 92 ? 41.391 -1.548 -49.250 1.00 83.44 92 SER A C 1
ATOM 717 O O . SER A 1 92 ? 41.050 -1.890 -50.379 1.00 83.44 92 SER A O 1
ATOM 719 N N . ILE A 1 93 ? 40.578 -0.840 -48.455 1.00 86.75 93 ILE A N 1
ATOM 720 C CA . ILE A 1 93 ? 39.242 -0.406 -48.898 1.00 86.75 93 ILE A CA 1
ATOM 721 C C . ILE A 1 93 ? 39.306 0.856 -49.765 1.00 86.75 93 ILE A C 1
ATOM 723 O O . ILE A 1 93 ? 40.044 1.810 -49.485 1.00 86.75 93 ILE A O 1
ATOM 727 N N . SER A 1 94 ? 38.488 0.881 -50.812 1.00 90.25 94 SER A N 1
ATOM 728 C CA . SER A 1 94 ? 38.363 2.009 -51.729 1.00 90.25 94 SER A CA 1
ATOM 729 C C . SER A 1 94 ? 37.723 3.233 -51.059 1.00 90.25 94 SER A C 1
ATOM 731 O O . SER A 1 94 ? 37.018 3.143 -50.050 1.00 90.25 94 SER A O 1
ATOM 733 N N . GLN A 1 95 ? 37.917 4.417 -51.649 1.00 89.06 95 GLN A N 1
ATOM 734 C CA . GLN A 1 95 ? 37.288 5.643 -51.146 1.00 89.06 95 GLN A CA 1
ATOM 735 C C . GLN A 1 95 ? 35.752 5.600 -51.239 1.00 89.06 95 GLN A C 1
ATOM 737 O O . GLN A 1 95 ? 35.065 6.163 -50.387 1.00 89.06 95 GLN A O 1
ATOM 742 N N . ALA A 1 96 ? 35.205 4.917 -52.249 1.00 89.88 96 ALA A N 1
ATOM 743 C CA . ALA A 1 96 ? 33.764 4.731 -52.391 1.00 89.88 96 ALA A CA 1
ATOM 744 C C . ALA A 1 96 ? 33.192 3.887 -51.237 1.00 89.88 96 ALA A C 1
ATOM 746 O O . ALA A 1 96 ? 32.194 4.278 -50.632 1.00 89.88 96 ALA A O 1
ATOM 747 N N . GLU A 1 97 ? 33.862 2.790 -50.873 1.00 89.62 97 GLU A N 1
ATOM 748 C CA . GLU A 1 97 ? 33.486 1.949 -49.728 1.00 89.62 97 GLU A CA 1
ATOM 749 C C . GLU A 1 97 ? 33.591 2.707 -48.404 1.00 89.62 97 GLU A C 1
ATOM 751 O O . GLU A 1 97 ? 32.661 2.656 -47.601 1.00 89.62 97 GLU A O 1
ATOM 756 N N . LYS A 1 98 ? 34.656 3.496 -48.201 1.00 88.50 98 LYS A N 1
ATOM 757 C CA . LYS A 1 98 ? 34.774 4.382 -47.027 1.00 88.50 98 LYS A CA 1
ATOM 758 C C . LYS A 1 98 ? 33.572 5.314 -46.898 1.00 88.50 98 LYS A C 1
ATOM 760 O O . LYS A 1 98 ? 32.979 5.410 -45.827 1.00 88.50 98 LYS A O 1
ATOM 765 N N . ASN A 1 99 ? 33.180 5.971 -47.989 1.00 91.44 99 ASN A N 1
ATOM 766 C CA . ASN A 1 99 ? 32.045 6.893 -47.988 1.00 91.44 99 ASN A CA 1
ATOM 767 C C . ASN A 1 99 ? 30.717 6.181 -47.673 1.00 91.44 99 ASN A C 1
ATOM 769 O O . ASN A 1 99 ? 29.881 6.742 -46.965 1.00 91.44 99 ASN A O 1
ATOM 773 N N . MET A 1 100 ? 30.522 4.951 -48.163 1.00 93.00 100 MET A N 1
ATOM 774 C CA . MET A 1 100 ? 29.347 4.137 -47.827 1.00 93.00 100 MET A CA 1
ATOM 775 C C . MET A 1 100 ? 29.321 3.760 -46.340 1.00 93.00 100 MET A C 1
ATOM 777 O O . MET A 1 100 ? 28.288 3.909 -45.687 1.00 93.00 100 MET A O 1
ATOM 781 N N . LEU A 1 101 ? 30.461 3.346 -45.783 1.00 91.19 101 LEU A N 1
ATOM 782 C CA . LEU A 1 101 ? 30.579 2.998 -44.366 1.00 91.19 101 LEU A CA 1
ATOM 783 C C . LEU A 1 101 ? 30.346 4.205 -43.450 1.00 91.19 101 LEU A C 1
ATOM 785 O O . LEU A 1 101 ? 29.659 4.065 -42.441 1.00 91.19 101 LEU A O 1
ATOM 789 N N . TYR A 1 102 ? 30.844 5.393 -43.809 1.00 91.62 102 TYR A N 1
ATOM 790 C CA . TYR A 1 102 ? 30.572 6.611 -43.039 1.00 91.62 102 TYR A CA 1
ATOM 791 C C . TYR A 1 102 ? 29.084 6.968 -43.022 1.00 91.62 102 TYR A C 1
ATOM 793 O O . TYR A 1 102 ? 28.540 7.211 -41.948 1.00 91.62 102 TYR A O 1
ATOM 801 N N . ARG A 1 103 ? 28.395 6.909 -44.172 1.00 93.62 103 ARG A N 1
ATOM 802 C CA . ARG A 1 103 ? 26.936 7.121 -44.215 1.00 93.62 103 ARG A CA 1
ATOM 803 C C . ARG A 1 103 ? 26.198 6.122 -43.327 1.00 93.62 103 ARG A C 1
ATOM 805 O O . ARG A 1 103 ? 25.342 6.521 -42.542 1.00 93.62 103 ARG A O 1
ATOM 812 N N . ARG A 1 104 ? 26.575 4.841 -43.394 1.00 92.31 104 ARG A N 1
ATOM 813 C CA . ARG A 1 104 ? 25.984 3.800 -42.548 1.00 92.31 104 ARG A CA 1
ATOM 814 C C . ARG A 1 104 ? 26.231 4.052 -41.060 1.00 92.31 104 ARG A C 1
ATOM 816 O O . ARG A 1 104 ? 25.330 3.870 -40.249 1.00 92.31 104 ARG A O 1
ATOM 823 N N . MET A 1 105 ? 27.430 4.489 -40.684 1.00 93.31 105 MET A N 1
ATOM 824 C CA . MET A 1 105 ? 27.726 4.859 -39.300 1.00 93.31 105 MET A CA 1
ATOM 825 C C . MET A 1 105 ? 26.868 6.026 -38.817 1.00 93.31 105 MET A C 1
ATOM 827 O O . MET A 1 105 ? 26.402 5.991 -37.680 1.00 93.31 105 MET A O 1
ATOM 831 N N . ASP A 1 106 ? 26.650 7.039 -39.652 1.00 94.44 106 ASP A N 1
ATOM 832 C CA . ASP A 1 106 ? 25.808 8.178 -39.289 1.00 94.44 106 ASP A CA 1
ATOM 833 C C . ASP A 1 106 ? 24.341 7.761 -39.107 1.00 94.44 106 ASP A C 1
ATOM 835 O O . ASP A 1 106 ? 23.698 8.190 -38.150 1.00 94.44 106 ASP A O 1
ATOM 839 N N . GLU A 1 107 ? 23.823 6.858 -39.946 1.00 93.81 107 GLU A N 1
ATOM 840 C CA . GLU A 1 107 ? 22.498 6.247 -39.747 1.00 93.81 107 GLU A CA 1
ATOM 841 C C . GLU A 1 107 ? 22.409 5.487 -38.419 1.00 93.81 107 GLU A C 1
ATOM 843 O O . GLU A 1 107 ? 21.459 5.658 -37.657 1.00 93.81 107 GLU A O 1
ATOM 848 N N . LEU A 1 108 ? 23.405 4.652 -38.114 1.00 92.25 108 LEU A N 1
ATOM 849 C CA . LEU A 1 108 ? 23.427 3.870 -36.878 1.00 92.25 108 LEU A CA 1
ATOM 850 C C . LEU A 1 108 ? 23.580 4.755 -35.633 1.00 92.25 108 LEU A C 1
ATOM 852 O O . LEU A 1 108 ? 23.007 4.447 -34.590 1.00 92.25 108 LEU A O 1
ATOM 856 N N . ARG A 1 109 ? 24.320 5.867 -35.725 1.00 92.69 109 ARG A N 1
ATOM 857 C CA . ARG A 1 109 ? 24.412 6.864 -34.646 1.00 92.69 109 ARG A CA 1
ATOM 858 C C . ARG A 1 109 ? 23.056 7.498 -34.361 1.00 92.69 109 ARG A C 1
ATOM 860 O O . ARG A 1 109 ? 22.661 7.519 -33.200 1.00 92.69 109 ARG A O 1
ATOM 867 N N . LYS A 1 110 ? 22.324 7.909 -35.402 1.00 93.69 110 LYS A N 1
ATOM 868 C CA . LYS A 1 110 ? 20.958 8.436 -35.256 1.00 93.69 110 LYS A CA 1
ATOM 869 C C . LYS A 1 110 ? 20.030 7.419 -34.596 1.00 93.69 110 LYS A C 1
ATOM 871 O O . LYS A 1 110 ? 19.422 7.731 -33.582 1.00 93.69 110 LYS A O 1
ATOM 876 N N . LYS A 1 111 ? 20.029 6.165 -35.064 1.00 91.25 111 LYS A N 1
ATOM 877 C CA . LYS A 1 111 ? 19.226 5.092 -34.444 1.00 91.25 111 LYS A CA 1
ATOM 878 C C . LYS A 1 111 ? 19.582 4.845 -32.979 1.00 91.25 111 LYS A C 1
ATOM 880 O O . LYS A 1 111 ? 18.711 4.614 -32.149 1.00 91.25 111 LYS A O 1
ATOM 885 N N . LYS A 1 112 ? 20.871 4.881 -32.631 1.00 93.06 112 LYS A N 1
ATOM 886 C CA . LYS A 1 112 ? 21.313 4.756 -31.234 1.00 93.06 112 LYS A CA 1
ATOM 887 C C . LYS A 1 112 ? 20.755 5.897 -30.378 1.00 93.06 112 LYS A C 1
ATOM 889 O O . LYS A 1 112 ? 20.380 5.652 -29.231 1.00 93.06 112 LYS A O 1
ATOM 894 N N . GLU A 1 113 ? 20.769 7.123 -30.890 1.00 91.12 113 GLU A N 1
ATOM 895 C CA . GLU A 1 113 ? 20.229 8.298 -30.198 1.00 91.12 113 GLU A CA 1
ATOM 896 C C . GLU A 1 113 ? 18.711 8.188 -30.023 1.00 91.12 113 GLU A C 1
ATOM 898 O O . GLU A 1 113 ? 18.242 8.352 -28.899 1.00 91.12 113 GLU A O 1
ATOM 903 N N . GLU A 1 114 ? 17.982 7.785 -31.069 1.00 90.69 114 GLU A N 1
ATOM 904 C CA . GLU A 1 114 ? 16.539 7.497 -31.028 1.00 90.69 114 GLU A CA 1
ATOM 905 C C . GLU A 1 114 ? 16.209 6.479 -29.926 1.00 90.69 114 GLU A C 1
ATOM 907 O O . GLU A 1 114 ? 15.499 6.810 -28.977 1.00 90.69 114 GLU A O 1
ATOM 912 N N . TYR A 1 115 ? 16.835 5.295 -29.949 1.00 89.31 115 TYR A N 1
ATOM 913 C CA . TYR A 1 115 ? 16.620 4.283 -28.908 1.00 89.31 115 TYR A CA 1
ATOM 914 C C . TYR A 1 115 ? 17.003 4.772 -27.509 1.00 89.31 115 TYR A C 1
ATOM 916 O O . TYR A 1 115 ? 16.383 4.388 -26.525 1.00 89.31 115 TYR A O 1
ATOM 924 N N . THR A 1 116 ? 18.043 5.602 -27.385 1.00 89.12 116 THR A N 1
ATOM 925 C CA . THR A 1 116 ? 18.446 6.138 -26.076 1.00 89.12 116 THR A CA 1
ATOM 926 C C . THR A 1 116 ? 17.382 7.087 -25.528 1.00 89.12 116 THR A C 1
ATOM 928 O O . THR A 1 116 ? 17.068 7.010 -24.345 1.00 89.12 116 THR A O 1
ATOM 931 N N . SER A 1 117 ? 16.818 7.952 -26.374 1.00 86.44 117 SER A N 1
ATOM 932 C CA . SER A 1 117 ? 15.738 8.862 -25.984 1.00 86.44 117 SER A CA 1
ATOM 933 C C . SER A 1 117 ? 14.485 8.098 -25.560 1.00 86.44 117 SER A C 1
ATOM 935 O O . SER A 1 117 ? 13.904 8.400 -24.520 1.00 86.44 117 SER A O 1
ATOM 937 N N . GLU A 1 118 ? 14.088 7.089 -26.335 1.00 87.31 118 GLU A N 1
ATOM 938 C CA . GLU A 1 118 ? 12.904 6.277 -26.041 1.00 87.31 118 GLU A CA 1
ATOM 939 C C . GLU A 1 118 ? 13.055 5.466 -24.755 1.00 87.31 118 GLU A C 1
ATOM 941 O O . GLU A 1 118 ? 12.125 5.410 -23.956 1.00 87.31 118 GLU A O 1
ATOM 946 N N . ILE A 1 119 ? 14.234 4.881 -24.516 1.00 89.75 119 ILE A N 1
ATOM 947 C CA . ILE A 1 119 ? 14.520 4.161 -23.269 1.00 89.75 119 ILE A CA 1
ATOM 948 C C . ILE A 1 119 ? 14.322 5.087 -22.069 1.00 89.75 119 ILE A C 1
ATOM 950 O O . ILE A 1 119 ? 13.613 4.716 -21.143 1.00 89.75 119 ILE A O 1
ATOM 954 N N . VAL A 1 120 ? 14.887 6.298 -22.102 1.00 90.12 120 VAL A N 1
ATOM 955 C CA . VAL A 1 120 ? 14.776 7.246 -20.981 1.00 90.12 120 VAL A CA 1
ATOM 956 C C . VAL A 1 120 ? 13.319 7.626 -20.714 1.00 90.12 120 VAL A C 1
ATOM 958 O O . VAL A 1 120 ? 12.894 7.653 -19.561 1.00 90.12 120 VAL A O 1
ATOM 961 N N . GLN A 1 121 ? 12.542 7.899 -21.764 1.00 86.69 121 GLN A N 1
ATOM 962 C CA . GLN A 1 121 ? 11.118 8.215 -21.622 1.00 86.69 121 GLN A CA 1
ATOM 963 C C . GLN A 1 121 ? 10.343 7.034 -21.029 1.00 86.69 121 GLN A C 1
ATOM 965 O O . GLN A 1 121 ? 9.583 7.193 -20.075 1.00 86.69 121 GLN A O 1
ATOM 970 N N . LEU A 1 122 ? 10.581 5.828 -21.540 1.00 85.94 122 LEU A N 1
ATOM 971 C CA . LEU A 1 122 ? 9.865 4.639 -21.103 1.00 85.94 122 LEU A CA 1
ATOM 972 C C . LEU A 1 122 ? 10.264 4.204 -19.681 1.00 85.94 122 LEU A C 1
ATOM 974 O O . LEU A 1 122 ? 9.411 3.747 -18.924 1.00 85.94 122 LEU A O 1
ATOM 978 N N . GLU A 1 123 ? 11.521 4.398 -19.273 1.00 89.06 123 GLU A N 1
ATOM 979 C CA . GLU A 1 123 ? 11.974 4.205 -17.887 1.00 89.06 123 GLU A CA 1
ATOM 980 C C . GLU A 1 123 ? 11.230 5.131 -16.917 1.00 89.06 123 GLU A C 1
ATOM 982 O O . GLU A 1 123 ? 10.797 4.690 -15.849 1.00 89.06 123 GLU A O 1
ATOM 987 N N . GLN A 1 124 ? 11.043 6.401 -17.290 1.00 85.69 124 GLN A N 1
ATOM 988 C CA . GLN A 1 124 ? 10.273 7.357 -16.490 1.00 85.69 124 GLN A CA 1
ATOM 989 C C . GLN A 1 124 ? 8.813 6.919 -16.362 1.00 85.69 124 GLN A C 1
ATOM 991 O O . GLN A 1 124 ? 8.268 6.902 -15.260 1.00 85.69 124 GLN A O 1
ATOM 996 N N . GLU A 1 125 ? 8.192 6.502 -17.465 1.00 85.81 125 GLU A N 1
ATOM 997 C CA . GLU A 1 125 ? 6.818 6.004 -17.450 1.00 85.81 125 GLU A CA 1
ATOM 998 C C . GLU A 1 125 ? 6.654 4.745 -16.593 1.00 85.81 125 GLU A C 1
ATOM 1000 O O . GLU A 1 125 ? 5.687 4.642 -15.840 1.00 85.81 125 GLU A O 1
ATOM 1005 N N . VAL A 1 126 ? 7.587 3.791 -16.681 1.00 87.81 126 VAL A N 1
ATOM 1006 C CA . VAL A 1 126 ? 7.584 2.580 -15.845 1.00 87.81 126 VAL A CA 1
ATOM 1007 C C . VAL A 1 126 ? 7.721 2.940 -14.372 1.00 87.81 126 VAL A C 1
ATOM 1009 O O . VAL A 1 126 ? 6.983 2.406 -13.549 1.00 87.81 126 VAL A O 1
ATOM 1012 N N . SER A 1 127 ? 8.629 3.857 -14.036 1.00 86.69 127 SER A N 1
ATOM 1013 C CA . SER A 1 127 ? 8.814 4.333 -12.663 1.00 86.69 127 SER A CA 1
ATOM 1014 C C . SER A 1 127 ? 7.526 4.943 -12.100 1.00 86.69 127 SER A C 1
ATOM 1016 O O . SER A 1 127 ? 7.093 4.588 -11.004 1.00 86.69 127 SER A O 1
ATOM 1018 N N . LEU A 1 128 ? 6.855 5.793 -12.884 1.00 87.25 128 LEU A N 1
ATOM 1019 C CA . LEU A 1 128 ? 5.581 6.400 -12.496 1.00 87.25 128 LEU A CA 1
ATOM 1020 C C . LEU A 1 128 ? 4.467 5.363 -12.328 1.00 87.25 128 LEU A C 1
ATOM 1022 O O . LEU A 1 128 ? 3.695 5.452 -11.377 1.00 87.25 128 LEU A O 1
ATOM 1026 N N . LEU A 1 129 ? 4.369 4.384 -13.231 1.00 87.06 129 LEU A N 1
ATOM 1027 C CA . LEU A 1 129 ? 3.372 3.319 -13.116 1.00 87.06 129 LEU A CA 1
ATOM 1028 C C . LEU A 1 129 ? 3.611 2.448 -11.881 1.00 87.06 129 LEU A C 1
ATOM 1030 O O . LEU A 1 129 ? 2.660 2.183 -11.156 1.00 87.06 129 LEU A O 1
ATOM 1034 N N . LYS A 1 130 ? 4.863 2.076 -11.591 1.00 87.69 130 LYS A N 1
ATOM 1035 C CA . LYS A 1 130 ? 5.205 1.330 -10.370 1.00 87.69 130 LYS A CA 1
ATOM 1036 C C . LYS A 1 130 ? 4.831 2.101 -9.114 1.00 87.69 130 LYS A C 1
ATOM 1038 O O . LYS A 1 130 ? 4.179 1.549 -8.239 1.00 87.69 130 LYS A O 1
ATOM 1043 N N . ALA A 1 131 ? 5.175 3.387 -9.052 1.00 87.06 131 ALA A N 1
ATOM 1044 C CA . ALA A 1 131 ? 4.813 4.230 -7.916 1.00 87.06 131 ALA A CA 1
ATOM 1045 C C . ALA A 1 131 ? 3.287 4.321 -7.723 1.00 87.06 131 ALA A C 1
ATOM 1047 O O . ALA A 1 131 ? 2.807 4.339 -6.590 1.00 87.06 131 ALA A O 1
ATOM 1048 N N . LYS A 1 132 ? 2.514 4.345 -8.819 1.00 87.69 132 LYS A N 1
ATOM 1049 C CA . LYS A 1 132 ? 1.046 4.296 -8.766 1.00 87.69 132 LYS A CA 1
ATOM 1050 C C . LYS A 1 132 ? 0.531 2.951 -8.259 1.00 87.69 132 LYS A C 1
ATOM 1052 O O . LYS A 1 132 ? -0.277 2.950 -7.338 1.00 87.69 132 LYS A O 1
ATOM 1057 N N . GLU A 1 133 ? 1.014 1.837 -8.806 1.00 89.00 133 GLU A N 1
ATOM 1058 C CA . GLU A 1 133 ? 0.625 0.487 -8.371 1.00 89.00 133 GLU A CA 1
ATOM 1059 C C . GLU A 1 133 ? 0.958 0.258 -6.886 1.00 89.00 133 GLU A C 1
ATOM 1061 O O . GLU A 1 133 ? 0.111 -0.208 -6.126 1.00 89.00 133 GLU A O 1
ATOM 1066 N N . GLU A 1 134 ? 2.152 0.656 -6.436 1.00 90.00 134 GLU A N 1
ATOM 1067 C CA . GLU A 1 134 ? 2.568 0.572 -5.030 1.00 90.00 134 GLU A CA 1
ATOM 1068 C C . GLU A 1 134 ? 1.675 1.418 -4.111 1.00 90.00 134 GLU A C 1
ATOM 1070 O O . GLU A 1 134 ? 1.285 0.966 -3.032 1.00 90.00 134 GLU A O 1
ATOM 1075 N N . ARG A 1 135 ? 1.312 2.636 -4.537 1.00 89.44 135 ARG A N 1
ATOM 1076 C CA . ARG A 1 135 ? 0.383 3.505 -3.800 1.00 89.44 135 ARG A CA 1
ATOM 1077 C C . ARG A 1 135 ? -1.011 2.893 -3.712 1.00 89.44 135 ARG A C 1
ATOM 1079 O O . ARG A 1 135 ? -1.599 2.893 -2.633 1.00 89.44 135 ARG A O 1
ATOM 1086 N N . GLU A 1 136 ? -1.552 2.404 -4.824 1.00 91.38 136 GLU A N 1
ATOM 1087 C CA . GLU A 1 136 ? -2.877 1.779 -4.864 1.00 91.38 136 GLU A CA 1
ATOM 1088 C C . GLU A 1 136 ? -2.937 0.541 -3.969 1.00 91.38 136 GLU A C 1
ATOM 1090 O O . GLU A 1 136 ? -3.886 0.384 -3.199 1.00 91.38 136 GLU A O 1
ATOM 1095 N N . GLU A 1 137 ? -1.903 -0.299 -4.011 1.00 91.75 137 GLU A N 1
ATOM 1096 C CA . GLU A 1 137 ? -1.796 -1.468 -3.142 1.00 91.75 137 GLU A CA 1
ATOM 1097 C C . GLU A 1 137 ? -1.704 -1.057 -1.669 1.00 91.75 137 GLU A C 1
ATOM 1099 O O . GLU A 1 137 ? -2.382 -1.624 -0.808 1.00 91.75 137 GLU A O 1
ATOM 1104 N N . ARG A 1 138 ? -0.930 -0.009 -1.364 1.00 93.50 138 ARG A N 1
ATOM 1105 C CA . ARG A 1 138 ? -0.828 0.510 0.001 1.00 93.50 138 ARG A CA 1
ATOM 1106 C C . ARG A 1 138 ? -2.163 1.051 0.512 1.00 93.50 138 ARG A C 1
ATOM 1108 O O . ARG A 1 138 ? -2.528 0.764 1.650 1.00 93.50 138 ARG A O 1
ATOM 1115 N N . LEU A 1 139 ? -2.891 1.801 -0.314 1.00 94.50 139 LEU A N 1
ATOM 1116 C CA . LEU A 1 139 ? -4.227 2.303 0.012 1.00 94.50 139 LEU A CA 1
ATOM 1117 C C . LEU A 1 139 ? -5.229 1.165 0.210 1.00 94.50 139 LEU A C 1
ATOM 1119 O O . LEU A 1 139 ? -6.042 1.235 1.128 1.00 94.50 139 LEU A O 1
ATOM 1123 N N . ARG A 1 140 ? -5.165 0.111 -0.613 1.00 96.06 140 ARG A N 1
ATOM 1124 C CA . ARG A 1 140 ? -6.009 -1.077 -0.444 1.00 96.06 140 ARG A CA 1
ATOM 1125 C C . ARG A 1 140 ? -5.775 -1.723 0.918 1.00 96.06 140 ARG A C 1
ATOM 1127 O O . ARG A 1 140 ? -6.731 -1.882 1.667 1.00 96.06 140 ARG A O 1
ATOM 1134 N N . SER A 1 141 ? -4.518 -1.998 1.263 1.00 96.75 141 SER A N 1
ATOM 1135 C CA . SER A 1 141 ? -4.156 -2.600 2.551 1.00 96.75 141 SER A CA 1
ATOM 1136 C C . SER A 1 141 ? -4.605 -1.747 3.744 1.00 96.75 141 SER A C 1
ATOM 1138 O O . SER A 1 141 ? -5.110 -2.290 4.721 1.00 96.75 141 SER A O 1
ATOM 1140 N N . LEU A 1 142 ? -4.478 -0.418 3.667 1.00 96.62 142 LEU A N 1
ATOM 1141 C CA . LEU A 1 142 ? -4.947 0.472 4.735 1.00 96.62 142 LEU A CA 1
ATOM 1142 C C . LEU A 1 142 ? -6.475 0.479 4.874 1.00 96.62 142 LEU A C 1
ATOM 1144 O O . LEU A 1 142 ? -6.984 0.571 5.986 1.00 96.62 142 LEU A O 1
ATOM 1148 N N . ARG A 1 143 ? -7.215 0.387 3.764 1.00 95.69 143 ARG A N 1
ATOM 1149 C CA . ARG A 1 143 ? -8.684 0.303 3.789 1.00 95.69 143 ARG A CA 1
ATOM 1150 C C . ARG A 1 143 ? -9.172 -1.040 4.326 1.00 95.69 143 ARG A C 1
ATOM 1152 O O . ARG A 1 143 ? -10.179 -1.077 5.019 1.00 95.69 143 ARG A O 1
ATOM 1159 N N . GLU A 1 144 ? -8.464 -2.126 4.029 1.00 97.56 144 GLU A N 1
ATOM 1160 C CA . GLU A 1 144 ? -8.725 -3.433 4.645 1.00 97.56 144 GLU A CA 1
ATOM 1161 C C . GLU A 1 144 ? -8.516 -3.364 6.166 1.00 97.56 144 GLU A C 1
ATOM 1163 O O . GLU A 1 144 ? -9.411 -3.739 6.919 1.00 97.56 144 GLU A O 1
ATOM 1168 N N . GLU A 1 145 ? -7.404 -2.776 6.618 1.00 97.19 145 GLU A N 1
ATOM 1169 C CA . GLU A 1 145 ? -7.136 -2.543 8.045 1.00 97.19 145 GLU A CA 1
ATOM 1170 C C . GLU A 1 145 ? -8.209 -1.649 8.701 1.00 97.19 145 GLU A C 1
ATOM 1172 O O . GLU A 1 145 ? -8.662 -1.934 9.807 1.00 97.19 145 GLU A O 1
ATOM 1177 N N . GLU A 1 146 ? -8.663 -0.586 8.027 1.00 97.81 146 GLU A N 1
ATOM 1178 C CA . GLU A 1 146 ? -9.753 0.270 8.514 1.00 97.81 146 GLU A CA 1
ATOM 1179 C C . GLU A 1 146 ? -11.038 -0.533 8.768 1.00 97.81 146 GLU A C 1
ATOM 1181 O O . GLU A 1 146 ? -11.640 -0.401 9.837 1.00 97.81 146 GLU A O 1
ATOM 1186 N N . VAL A 1 147 ? -11.433 -1.390 7.822 1.00 97.88 147 VAL A N 1
ATOM 1187 C CA . VAL A 1 147 ? -12.630 -2.236 7.947 1.00 97.88 147 VAL A CA 1
ATOM 1188 C C . VAL A 1 147 ? -12.500 -3.199 9.127 1.00 97.88 147 VAL A C 1
ATOM 1190 O O . VAL A 1 147 ? -13.420 -3.295 9.939 1.00 97.88 147 VAL A O 1
ATOM 1193 N N . GLU A 1 148 ? -11.353 -3.866 9.277 1.00 97.44 148 GLU A N 1
ATOM 1194 C CA . GLU A 1 148 ? -11.106 -4.776 10.403 1.00 97.44 148 GLU A CA 1
ATOM 1195 C C . GLU A 1 148 ? -11.218 -4.057 11.759 1.00 97.44 148 GLU A C 1
ATOM 1197 O O . GLU A 1 148 ? -11.815 -4.575 12.711 1.00 97.44 148 GLU A O 1
ATOM 1202 N N . LEU A 1 149 ? -10.696 -2.831 11.855 1.00 97.06 149 LEU A N 1
ATOM 1203 C CA . LEU A 1 149 ? -10.780 -2.022 13.071 1.00 97.06 149 LEU A CA 1
ATOM 1204 C C . LEU A 1 149 ? -12.210 -1.564 13.367 1.00 97.06 149 LEU A C 1
ATOM 1206 O O . LEU A 1 149 ? -12.628 -1.564 14.528 1.00 97.06 149 LEU A O 1
ATOM 1210 N N . GLU A 1 150 ? -12.988 -1.201 12.348 1.00 97.31 150 GLU A N 1
ATOM 1211 C CA . GLU A 1 150 ? -14.403 -0.869 12.519 1.00 97.31 150 GLU A CA 1
ATOM 1212 C C . GLU A 1 150 ? -15.222 -2.068 13.016 1.00 97.31 150 GLU A C 1
ATOM 1214 O O . GLU A 1 150 ? -16.062 -1.918 13.914 1.00 97.31 150 GLU A O 1
ATOM 1219 N N . GLU A 1 151 ? -14.950 -3.267 12.499 1.00 97.12 151 GLU A N 1
ATOM 1220 C CA . GLU A 1 151 ? -15.575 -4.505 12.968 1.00 97.12 151 GLU A CA 1
ATOM 1221 C C . GLU A 1 151 ? -15.204 -4.816 14.425 1.00 97.12 151 GLU A C 1
ATOM 1223 O O . GLU A 1 151 ? -16.086 -5.125 15.239 1.00 97.12 151 GLU A O 1
ATOM 1228 N N . ALA A 1 152 ? -13.927 -4.659 14.790 1.00 95.50 152 ALA A N 1
ATOM 1229 C CA . ALA A 1 152 ? -13.456 -4.822 16.164 1.00 95.50 152 ALA A CA 1
ATOM 1230 C C . ALA A 1 152 ? -14.144 -3.836 17.126 1.00 95.50 152 ALA A C 1
ATOM 1232 O O . ALA A 1 152 ? -14.634 -4.236 18.188 1.00 95.50 152 ALA A O 1
ATOM 1233 N N . LEU A 1 153 ? -14.283 -2.565 16.731 1.00 95.75 153 LEU A N 1
ATOM 1234 C CA . LEU A 1 153 ? -15.012 -1.558 17.510 1.00 95.75 153 LEU A CA 1
ATOM 1235 C C . LEU A 1 153 ? -16.488 -1.909 17.675 1.00 95.75 153 LEU A C 1
ATOM 1237 O O . LEU A 1 153 ? -17.047 -1.755 18.764 1.00 95.75 153 LEU A O 1
ATOM 1241 N N . ALA A 1 154 ? -17.144 -2.373 16.611 1.00 95.38 154 ALA A N 1
ATOM 1242 C CA . ALA A 1 154 ? -18.537 -2.793 16.676 1.00 95.38 154 ALA A CA 1
ATOM 1243 C C . ALA A 1 154 ? -18.721 -3.993 17.619 1.00 95.38 154 ALA A C 1
ATOM 1245 O O . ALA A 1 154 ? -19.707 -4.043 18.359 1.00 95.38 154 ALA A O 1
ATOM 1246 N N . SER A 1 155 ? -17.773 -4.933 17.617 1.00 95.12 155 SER A N 1
ATOM 1247 C CA . SER A 1 155 ? -17.753 -6.079 18.526 1.00 95.12 155 SER A CA 1
ATOM 1248 C C . SER A 1 155 ? -17.582 -5.644 19.985 1.00 95.12 155 SER A C 1
ATOM 1250 O O . SER A 1 155 ? -18.447 -5.934 20.812 1.00 95.12 155 SER A O 1
ATOM 1252 N N . SER A 1 156 ? -16.554 -4.847 20.291 1.00 94.62 156 SER A N 1
ATOM 1253 C CA . SER A 1 156 ? -16.292 -4.365 21.655 1.00 94.62 156 SER A CA 1
ATOM 1254 C C . SER A 1 156 ? -17.461 -3.537 22.212 1.00 94.62 156 SER A C 1
ATOM 1256 O O . SER A 1 156 ? -17.896 -3.739 23.346 1.00 94.62 156 SER A O 1
ATOM 1258 N N . ARG A 1 157 ? -18.102 -2.695 21.384 1.00 94.25 157 ARG A N 1
ATOM 1259 C CA . ARG A 1 157 ? -19.333 -1.980 21.774 1.00 94.25 157 ARG A CA 1
ATOM 1260 C C . ARG A 1 157 ? -20.465 -2.925 22.178 1.00 94.25 157 ARG A C 1
ATOM 1262 O O . ARG A 1 157 ? -21.182 -2.630 23.133 1.00 94.25 157 ARG A O 1
ATOM 1269 N N . LYS A 1 158 ? -20.655 -4.045 21.471 1.00 96.31 158 LYS A N 1
ATOM 1270 C CA . LYS A 1 158 ? -21.669 -5.051 21.838 1.00 96.31 158 LYS A CA 1
ATOM 1271 C C . LYS A 1 158 ? -21.328 -5.714 23.171 1.00 96.31 158 LYS A C 1
ATOM 1273 O O . LYS A 1 158 ? -22.227 -5.870 23.995 1.00 96.31 158 LYS A O 1
ATOM 1278 N N . THR A 1 159 ? -20.059 -6.054 23.394 1.00 95.81 159 THR A N 1
ATOM 1279 C CA . THR A 1 159 ? -19.579 -6.628 24.660 1.00 95.81 159 THR A CA 1
ATOM 1280 C C . THR A 1 159 ? -19.822 -5.676 25.828 1.00 95.81 159 THR A C 1
ATOM 1282 O O . THR A 1 159 ? -20.439 -6.064 26.818 1.00 95.81 159 THR A O 1
ATOM 1285 N N . LEU A 1 160 ? -19.448 -4.403 25.688 1.00 96.75 160 LEU A N 1
ATOM 1286 C CA . LEU A 1 160 ? -19.676 -3.377 26.710 1.00 96.75 160 LEU A CA 1
ATOM 1287 C C . LEU A 1 160 ? -21.162 -3.179 27.028 1.00 96.75 160 LEU A C 1
ATOM 1289 O O . LEU A 1 160 ? -21.535 -3.064 28.195 1.00 96.75 160 LEU A O 1
ATOM 1293 N N . LEU A 1 161 ? -22.031 -3.188 26.011 1.00 97.12 161 LEU A N 1
ATOM 1294 C CA . LEU A 1 161 ? -23.481 -3.117 26.219 1.00 97.12 161 LEU A CA 1
ATOM 1295 C C . LEU A 1 161 ? -24.017 -4.328 26.995 1.00 97.12 161 LEU A C 1
ATOM 1297 O O . LEU A 1 161 ? -24.896 -4.162 27.843 1.00 97.12 161 LEU A O 1
ATOM 1301 N N . ALA A 1 162 ? -23.502 -5.529 26.719 1.00 97.69 162 ALA A N 1
ATOM 1302 C CA . ALA A 1 162 ? -23.877 -6.738 27.446 1.00 97.69 162 ALA A CA 1
ATOM 1303 C C . ALA A 1 162 ? -23.437 -6.661 28.916 1.00 97.69 162 ALA A C 1
ATOM 1305 O O . ALA A 1 162 ? -24.276 -6.811 29.802 1.00 97.69 162 ALA A O 1
ATOM 1306 N N . ILE A 1 163 ? -22.173 -6.305 29.173 1.00 97.38 163 ILE A N 1
ATOM 1307 C CA . ILE A 1 163 ? -21.640 -6.123 30.532 1.00 97.38 163 ILE A CA 1
ATOM 1308 C C . ILE A 1 163 ? -22.464 -5.083 31.304 1.00 97.38 163 ILE A C 1
ATOM 1310 O O . ILE A 1 163 ? -22.879 -5.327 32.438 1.00 97.38 163 ILE A O 1
ATOM 1314 N N . GLY A 1 164 ? -22.761 -3.937 30.684 1.00 96.44 164 GLY A N 1
ATOM 1315 C CA . GLY A 1 164 ? -23.567 -2.888 31.305 1.00 96.44 164 GLY A CA 1
ATOM 1316 C C . GLY A 1 164 ? -24.975 -3.362 31.676 1.00 96.44 164 GLY A C 1
ATOM 1317 O O . GLY A 1 164 ? -25.480 -3.029 32.751 1.00 96.44 164 GLY A O 1
ATOM 1318 N N . LYS A 1 165 ? -25.603 -4.179 30.822 1.00 97.75 165 LYS A N 1
ATOM 1319 C CA . LYS A 1 165 ? -26.911 -4.778 31.108 1.00 97.75 165 LYS A CA 1
ATOM 1320 C C . LYS A 1 165 ? -26.840 -5.748 32.289 1.00 97.75 165 LYS A C 1
ATOM 1322 O O . LYS A 1 165 ? -27.673 -5.645 33.190 1.00 97.75 165 LYS A O 1
ATOM 1327 N N . ASP A 1 166 ? -25.841 -6.624 32.313 1.00 97.56 166 ASP A N 1
ATOM 1328 C CA . ASP A 1 166 ? -25.663 -7.612 33.380 1.00 97.56 166 ASP A CA 1
ATOM 1329 C C . ASP A 1 166 ? -25.416 -6.931 34.731 1.00 97.56 166 ASP A C 1
ATOM 1331 O O . ASP A 1 166 ? -26.039 -7.286 35.733 1.00 97.56 166 ASP A O 1
ATOM 1335 N N . ILE A 1 167 ? -24.602 -5.870 34.756 1.00 97.69 167 ILE A N 1
ATOM 1336 C CA . ILE A 1 167 ? -24.395 -5.049 35.955 1.00 97.69 167 ILE A CA 1
ATOM 1337 C C . ILE A 1 167 ? -25.720 -4.462 36.453 1.00 97.69 167 ILE A C 1
ATOM 1339 O O . ILE A 1 167 ? -26.015 -4.539 37.647 1.00 97.69 167 ILE A O 1
ATOM 1343 N N . VAL A 1 168 ? -26.531 -3.877 35.567 1.00 98.00 168 VAL A N 1
ATOM 1344 C CA . VAL A 1 168 ? -27.826 -3.285 35.941 1.00 98.00 168 VAL A CA 1
ATOM 1345 C C . VAL A 1 168 ? -28.785 -4.345 36.483 1.00 98.00 168 VAL A C 1
ATOM 1347 O O . VAL A 1 168 ? -29.490 -4.102 37.467 1.00 98.00 168 VAL A O 1
ATOM 1350 N N . ASP A 1 169 ? -28.831 -5.523 35.868 1.00 97.75 169 ASP A N 1
ATOM 1351 C CA . ASP A 1 169 ? -29.714 -6.599 36.306 1.00 97.75 169 ASP A CA 1
ATOM 1352 C C . ASP A 1 169 ? -29.267 -7.200 37.648 1.00 97.75 169 ASP A C 1
ATOM 1354 O O . ASP A 1 169 ? -30.119 -7.449 38.507 1.00 97.75 169 ASP A O 1
ATOM 1358 N N . LEU A 1 170 ? -27.960 -7.324 37.900 1.00 97.19 170 LEU A N 1
ATOM 1359 C CA . LEU A 1 170 ? -27.423 -7.694 39.214 1.00 97.19 170 LEU A CA 1
ATOM 1360 C C . LEU A 1 170 ? -27.708 -6.622 40.273 1.00 97.19 170 LEU A C 1
ATOM 1362 O O . LEU A 1 170 ? -28.135 -6.950 41.377 1.00 97.19 170 LEU A O 1
ATOM 1366 N N . GLN A 1 171 ? -27.572 -5.334 39.945 1.00 95.88 171 GLN A N 1
ATOM 1367 C CA . GLN A 1 171 ? -27.913 -4.239 40.866 1.00 95.88 171 GLN A CA 1
ATOM 1368 C C . GLN A 1 171 ? -29.390 -4.277 41.283 1.00 95.88 171 GLN A C 1
ATOM 1370 O O . GLN A 1 171 ? -29.715 -4.058 42.452 1.00 95.88 171 GLN A O 1
ATOM 1375 N N . LYS A 1 172 ? -30.301 -4.607 40.357 1.00 96.69 172 LYS A N 1
ATOM 1376 C CA . LYS A 1 172 ? -31.721 -4.815 40.687 1.00 96.69 172 LYS A CA 1
ATOM 1377 C C . LYS A 1 172 ? -31.931 -6.009 41.618 1.00 96.69 172 LYS A C 1
ATOM 1379 O O . LYS A 1 172 ? -32.864 -5.968 42.414 1.00 96.69 172 LYS A O 1
ATOM 1384 N N . GLN A 1 173 ? -31.131 -7.070 41.502 1.00 95.38 173 GLN A N 1
ATOM 1385 C CA . GLN A 1 173 ? -31.202 -8.230 42.398 1.00 95.38 173 GLN A CA 1
ATOM 1386 C C . GLN A 1 173 ? -30.690 -7.878 43.798 1.00 95.38 173 GLN A C 1
ATOM 1388 O O . GLN A 1 173 ? -31.384 -8.160 44.772 1.00 95.38 173 GLN A O 1
ATOM 1393 N N . VAL A 1 174 ? -29.568 -7.151 43.897 1.00 95.25 174 VAL A N 1
ATOM 1394 C CA . VAL A 1 174 ? -29.047 -6.615 45.170 1.00 95.25 174 VAL A CA 1
ATOM 1395 C C . VAL A 1 174 ? -30.107 -5.778 45.888 1.00 95.25 174 VAL A C 1
ATOM 1397 O O . VAL A 1 174 ? -30.316 -5.940 47.082 1.00 95.25 174 VAL A O 1
ATOM 1400 N N . ALA A 1 175 ? -30.826 -4.917 45.161 1.00 93.81 175 ALA A N 1
ATOM 1401 C CA . ALA A 1 175 ? -31.879 -4.082 45.741 1.00 93.81 175 ALA A CA 1
ATOM 1402 C C . ALA A 1 175 ? -33.128 -4.863 46.202 1.00 93.81 175 ALA A C 1
ATOM 1404 O O . ALA A 1 175 ? -33.951 -4.315 46.934 1.00 93.81 175 ALA A O 1
ATOM 1405 N N . LYS A 1 176 ? -33.309 -6.108 45.743 1.00 95.38 176 LYS A N 1
ATOM 1406 C CA . LYS A 1 176 ? -34.474 -6.954 46.052 1.00 95.38 176 LYS A CA 1
ATOM 1407 C C . LYS A 1 176 ? -34.194 -8.002 47.123 1.00 95.38 176 LYS A C 1
ATOM 1409 O O . LYS A 1 176 ? -35.142 -8.437 47.775 1.00 95.38 176 LYS A O 1
ATOM 1414 N N . THR A 1 177 ? -32.946 -8.442 47.278 1.00 93.88 177 THR A N 1
ATOM 1415 C CA . THR A 1 177 ? -32.614 -9.438 48.297 1.00 93.88 177 THR A CA 1
ATOM 1416 C C . THR A 1 177 ? -32.662 -8.821 49.694 1.00 93.88 177 THR A C 1
ATOM 1418 O O . THR A 1 177 ? -32.294 -7.668 49.911 1.00 93.88 177 THR A O 1
ATOM 1421 N N . SER A 1 178 ? -33.173 -9.595 50.648 1.00 92.44 178 SER A N 1
ATOM 1422 C CA . SER A 1 178 ? -33.157 -9.257 52.076 1.00 92.44 178 SER A CA 1
ATOM 1423 C C . SER A 1 178 ? -32.042 -9.995 52.825 1.00 92.44 178 SER A C 1
ATOM 1425 O O . SER A 1 178 ? -31.843 -9.740 54.011 1.00 92.44 178 SER A O 1
ATOM 1427 N N . ASP A 1 179 ? -31.334 -10.910 52.152 1.00 96.44 179 ASP A N 1
ATOM 1428 C CA . ASP A 1 179 ? -30.228 -11.665 52.729 1.00 96.44 179 ASP A CA 1
ATOM 1429 C C . ASP A 1 179 ? -28.906 -10.896 52.536 1.00 96.44 179 ASP A C 1
ATOM 1431 O O . ASP A 1 179 ? -28.467 -10.685 51.400 1.00 96.44 179 ASP A O 1
ATOM 1435 N N . PRO A 1 180 ? -28.235 -10.474 53.624 1.00 93.31 180 PRO A N 1
ATOM 1436 C CA . PRO A 1 180 ? -26.961 -9.771 53.531 1.00 93.31 180 PRO A CA 1
ATOM 1437 C C . PRO A 1 180 ? -25.836 -10.614 52.909 1.00 93.31 180 PRO A C 1
ATOM 1439 O O . PRO A 1 180 ? -24.915 -10.036 52.332 1.00 93.31 180 PRO A O 1
ATOM 1442 N N . GLN A 1 181 ? -25.881 -11.949 53.000 1.00 95.12 181 GLN A N 1
ATOM 1443 C CA . GLN A 1 181 ? -24.869 -12.812 52.377 1.00 95.12 181 GLN A CA 1
ATOM 1444 C C . GLN A 1 181 ? -25.036 -12.853 50.855 1.00 95.12 181 GLN A C 1
ATOM 1446 O O . GLN A 1 181 ? -24.060 -12.690 50.121 1.00 95.12 181 GLN A O 1
ATOM 1451 N N . GLU A 1 182 ? -26.273 -12.994 50.378 1.00 94.69 182 GLU A N 1
ATOM 1452 C CA . GLU A 1 182 ? -26.600 -12.931 48.951 1.00 94.69 182 GLU A CA 1
ATOM 1453 C C . GLU A 1 182 ? -26.278 -11.548 48.363 1.00 94.69 182 GLU A C 1
ATOM 1455 O O . GLU A 1 182 ? -25.667 -11.450 47.298 1.00 94.69 182 GLU A O 1
ATOM 1460 N N . ALA A 1 183 ? -26.601 -10.469 49.086 1.00 94.19 183 ALA A N 1
ATOM 1461 C CA . ALA A 1 183 ? -26.270 -9.106 48.673 1.00 94.19 183 ALA A CA 1
ATOM 1462 C C . ALA A 1 183 ? -24.754 -8.899 48.504 1.00 94.19 183 ALA A C 1
ATOM 1464 O O . ALA A 1 183 ? -24.323 -8.279 47.529 1.00 94.19 183 ALA A O 1
ATOM 1465 N N . ALA A 1 184 ? -23.943 -9.433 49.426 1.00 95.88 184 ALA A N 1
ATOM 1466 C CA . ALA A 1 184 ? -22.486 -9.352 49.351 1.00 95.88 184 ALA A CA 1
ATOM 1467 C C . ALA A 1 184 ? -21.925 -10.130 48.149 1.00 95.88 184 ALA A C 1
ATOM 1469 O O . ALA A 1 184 ? -21.072 -9.612 47.429 1.00 95.88 184 ALA A O 1
ATOM 1470 N N . TYR A 1 185 ? -22.445 -11.331 47.886 1.00 97.12 185 TYR A N 1
ATOM 1471 C CA . TYR A 1 185 ? -22.043 -12.145 46.736 1.00 97.12 185 TYR A CA 1
ATOM 1472 C C . TYR A 1 185 ? -22.362 -11.468 45.393 1.00 97.12 185 TYR A C 1
ATOM 1474 O O . TYR A 1 185 ? -21.520 -11.409 44.496 1.00 97.12 185 TYR A O 1
ATOM 1482 N N . LEU A 1 186 ? -23.562 -10.900 45.254 1.00 96.75 186 LEU A N 1
ATOM 1483 C CA . LEU A 1 186 ? -23.951 -10.159 44.051 1.00 96.75 186 LEU A CA 1
ATOM 1484 C C . LEU A 1 186 ? -23.117 -8.878 43.871 1.00 96.75 186 LEU A C 1
ATOM 1486 O O . LEU A 1 186 ? -22.751 -8.533 42.747 1.00 96.75 186 LEU A O 1
ATOM 1490 N N . ALA A 1 187 ? -22.778 -8.184 44.963 1.00 94.94 187 ALA A N 1
ATOM 1491 C CA . ALA A 1 187 ? -21.896 -7.018 44.920 1.00 94.94 187 ALA A CA 1
ATOM 1492 C C . ALA A 1 187 ? -20.481 -7.376 44.434 1.00 94.94 187 ALA A C 1
ATOM 1494 O O . ALA A 1 187 ? -19.888 -6.613 43.668 1.00 94.94 187 ALA A O 1
ATOM 1495 N N . GLU A 1 188 ? -19.961 -8.544 44.817 1.00 97.44 188 GLU A N 1
ATOM 1496 C CA . GLU A 1 188 ? -18.678 -9.046 44.319 1.00 97.44 188 GLU A CA 1
ATOM 1497 C C . GLU A 1 188 ? -18.721 -9.325 42.808 1.00 97.44 188 GLU A C 1
ATOM 1499 O O . GLU A 1 188 ? -17.829 -8.883 42.082 1.00 97.44 188 GLU A O 1
ATOM 1504 N N . GLN A 1 189 ? -19.783 -9.961 42.300 1.00 97.75 189 GLN A N 1
ATOM 1505 C CA . GLN A 1 189 ? -19.958 -10.164 40.853 1.00 97.75 189 GLN A CA 1
ATOM 1506 C C . GLN A 1 189 ? -20.025 -8.842 40.081 1.00 97.75 189 GLN A C 1
ATOM 1508 O O . GLN A 1 189 ? -19.401 -8.701 39.029 1.00 97.75 189 GLN A O 1
ATOM 1513 N N . ILE A 1 190 ? -20.736 -7.843 40.614 1.00 97.56 190 ILE A N 1
ATOM 1514 C CA . ILE A 1 190 ? -20.780 -6.503 40.015 1.00 97.56 190 ILE A CA 1
ATOM 1515 C C . ILE A 1 190 ? -19.373 -5.899 39.954 1.00 97.56 190 ILE A C 1
ATOM 1517 O O . ILE A 1 190 ? -19.007 -5.324 38.931 1.00 97.56 190 ILE A O 1
ATOM 1521 N N . ALA A 1 191 ? -18.570 -6.029 41.014 1.00 97.25 191 ALA A N 1
ATOM 1522 C CA . ALA A 1 191 ? -17.199 -5.519 41.023 1.00 97.25 191 ALA A CA 1
ATOM 1523 C C . ALA A 1 191 ? -16.310 -6.215 39.972 1.00 97.25 191 ALA A C 1
ATOM 1525 O O . ALA A 1 191 ? -15.519 -5.552 39.292 1.00 97.25 191 ALA A O 1
ATOM 1526 N N . GLN A 1 192 ? -16.473 -7.529 39.787 1.00 97.62 192 GLN A N 1
ATOM 1527 C CA . GLN A 1 192 ? -15.779 -8.283 38.738 1.00 97.62 192 GLN A CA 1
ATOM 1528 C C . GLN A 1 192 ? -16.174 -7.798 37.337 1.00 97.62 192 GLN A C 1
ATOM 1530 O O . GLN A 1 192 ? -15.295 -7.489 36.530 1.00 97.62 192 GLN A O 1
ATOM 1535 N N . LEU A 1 193 ? -17.473 -7.633 37.069 1.00 97.88 193 LEU A N 1
ATOM 1536 C CA . LEU A 1 193 ? -17.961 -7.113 35.788 1.00 97.88 193 LEU A CA 1
ATOM 1537 C C . LEU A 1 193 ? -17.514 -5.671 35.532 1.00 97.88 193 LEU A C 1
ATOM 1539 O O . LEU A 1 193 ? -17.138 -5.349 34.413 1.00 97.88 193 LEU A O 1
ATOM 1543 N N . ARG A 1 194 ? -17.474 -4.808 36.555 1.00 96.88 194 ARG A N 1
ATOM 1544 C CA . ARG A 1 194 ? -16.918 -3.446 36.437 1.00 96.88 194 ARG A CA 1
ATOM 1545 C C . ARG A 1 194 ? -15.434 -3.460 36.080 1.00 96.88 194 ARG A C 1
ATOM 1547 O O . ARG A 1 194 ? -14.983 -2.642 35.288 1.00 96.88 194 ARG A O 1
ATOM 1554 N N . THR A 1 195 ? -14.676 -4.403 36.635 1.00 97.62 195 THR A N 1
ATOM 1555 C CA . THR A 1 195 ? -13.260 -4.580 36.280 1.00 97.62 195 THR A CA 1
ATOM 1556 C C . THR A 1 195 ? -13.110 -5.035 34.829 1.00 97.62 195 THR A C 1
ATOM 1558 O O . THR A 1 195 ? -12.211 -4.571 34.133 1.00 97.62 195 THR A O 1
ATOM 1561 N N . GLN A 1 196 ? -13.988 -5.922 34.356 1.00 97.00 196 GLN A N 1
ATOM 1562 C CA . GLN A 1 196 ? -14.020 -6.330 32.953 1.00 97.00 196 GLN A CA 1
ATOM 1563 C C . GLN A 1 196 ? -14.430 -5.173 32.028 1.00 97.00 196 GLN A C 1
ATOM 1565 O O . GLN A 1 196 ? -13.770 -4.953 31.022 1.00 97.00 196 GLN A O 1
ATOM 1570 N N . GLU A 1 197 ? -15.450 -4.393 32.394 1.00 97.12 197 GLU A N 1
ATOM 1571 C CA . GLU A 1 197 ? -15.902 -3.207 31.652 1.00 97.12 197 GLU A CA 1
ATOM 1572 C C . GLU A 1 197 ? -14.757 -2.213 31.421 1.00 97.12 197 GLU A C 1
ATOM 1574 O O . GLU A 1 197 ? -14.585 -1.725 30.309 1.00 97.12 197 GLU A O 1
ATOM 1579 N N . VAL A 1 198 ? -13.939 -1.942 32.446 1.00 97.50 198 VAL A N 1
ATOM 1580 C CA . VAL A 1 198 ? -12.780 -1.043 32.318 1.00 97.50 198 VAL A CA 1
ATOM 1581 C C . VAL A 1 198 ? -11.754 -1.588 31.325 1.00 97.50 198 VAL A C 1
ATOM 1583 O O . VAL A 1 198 ? -11.288 -0.831 30.480 1.00 97.50 198 VAL A O 1
ATOM 1586 N N . LYS A 1 199 ? -11.443 -2.889 31.371 1.00 96.56 199 LYS A N 1
ATOM 1587 C CA . LYS A 1 199 ? -10.507 -3.508 30.416 1.00 96.56 199 LYS A CA 1
ATOM 1588 C C . LYS A 1 199 ? -11.012 -3.410 28.977 1.00 96.56 199 LYS A C 1
ATOM 1590 O O . LYS A 1 199 ? -10.271 -3.007 28.091 1.00 96.56 199 LYS A O 1
ATOM 1595 N N . GLU A 1 200 ? -12.288 -3.713 28.761 1.00 95.31 200 GLU A N 1
ATOM 1596 C CA . GLU A 1 200 ? -12.925 -3.608 27.443 1.00 95.31 200 GLU A CA 1
ATOM 1597 C C . GLU A 1 200 ? -12.943 -2.156 26.932 1.00 95.31 200 GLU A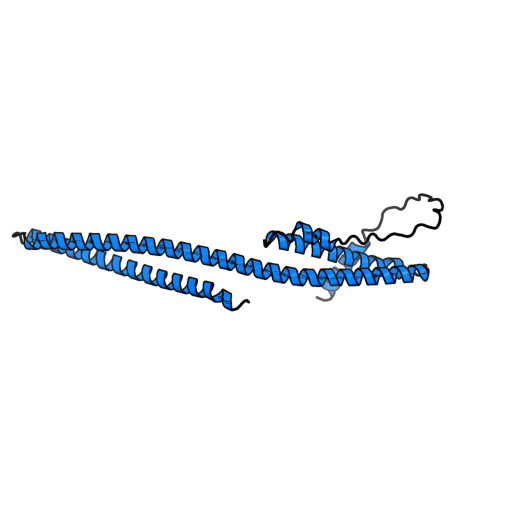 C 1
ATOM 1599 O O . GLU A 1 200 ? -12.758 -1.910 25.742 1.00 95.31 200 GLU A O 1
ATOM 1604 N N . LEU A 1 201 ? -13.123 -1.169 27.821 1.00 95.62 201 LEU A N 1
ATOM 1605 C CA . LEU A 1 201 ? -13.027 0.252 27.468 1.00 95.62 201 LEU A CA 1
ATOM 1606 C C . LEU A 1 201 ? -11.599 0.665 27.084 1.00 95.62 201 LEU A C 1
ATOM 1608 O O . LEU A 1 201 ? -11.433 1.441 26.143 1.00 95.62 201 LEU A O 1
ATOM 1612 N N . GLU A 1 202 ? -10.582 0.162 27.787 1.00 96.00 202 GLU A N 1
ATOM 1613 C CA . GLU A 1 202 ? -9.171 0.402 27.459 1.00 96.00 202 GLU A CA 1
ATOM 1614 C C . GLU A 1 202 ? -8.809 -0.188 26.088 1.00 96.00 202 GLU A C 1
ATOM 1616 O O . GLU A 1 202 ? -8.182 0.487 25.266 1.00 96.00 202 GLU A O 1
ATOM 1621 N N . GLU A 1 203 ? -9.260 -1.412 25.805 1.00 94.44 203 GLU A N 1
ATOM 1622 C CA . GLU A 1 203 ? -9.094 -2.052 24.498 1.00 94.44 203 GLU A CA 1
ATOM 1623 C C . GLU A 1 203 ? -9.808 -1.259 23.396 1.00 94.44 203 GLU A C 1
ATOM 1625 O O . GLU A 1 203 ? -9.185 -0.908 22.392 1.00 94.44 203 GLU A O 1
ATOM 1630 N N . LEU A 1 204 ? -11.070 -0.869 23.614 1.00 95.19 204 LEU A N 1
ATOM 1631 C CA . LEU A 1 204 ? -11.836 -0.049 22.673 1.00 95.19 204 LEU A CA 1
ATOM 1632 C C . LEU A 1 204 ? -11.142 1.288 22.385 1.00 95.19 204 LEU A C 1
ATOM 1634 O O . LEU A 1 204 ? -11.096 1.729 21.234 1.00 95.19 204 LEU A O 1
ATOM 1638 N N . GLN A 1 205 ? -10.589 1.938 23.412 1.00 96.62 205 GLN A N 1
ATOM 1639 C CA . GLN A 1 205 ? -9.833 3.178 23.254 1.00 96.62 205 GLN A CA 1
ATOM 1640 C C . GLN A 1 205 ? -8.573 2.962 22.406 1.00 96.62 205 GLN A C 1
ATOM 1642 O O . GLN A 1 205 ? -8.276 3.787 21.541 1.00 96.62 205 GLN A O 1
ATOM 1647 N N . SER A 1 206 ? -7.852 1.858 22.613 1.00 96.25 206 SER A N 1
ATOM 1648 C CA . SER A 1 206 ? -6.683 1.513 21.800 1.00 96.25 206 SER A CA 1
ATOM 1649 C C . SER A 1 206 ? -7.060 1.267 20.335 1.00 96.25 206 SER A C 1
ATOM 1651 O O . SER A 1 206 ? -6.410 1.808 19.437 1.00 96.25 206 SER A O 1
ATOM 1653 N N . THR A 1 207 ? 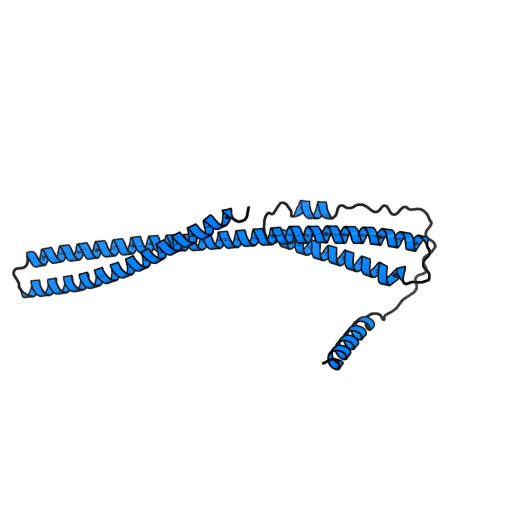-8.149 0.537 20.075 1.00 96.19 207 THR A N 1
ATOM 1654 C CA . THR A 1 207 ? -8.652 0.304 18.713 1.00 96.19 207 THR A CA 1
ATOM 1655 C C . THR A 1 207 ? -9.081 1.607 18.034 1.00 96.19 207 THR A C 1
ATOM 1657 O O . THR A 1 207 ? -8.775 1.810 16.861 1.00 96.19 207 THR A O 1
ATOM 1660 N N . LEU A 1 208 ? -9.731 2.527 18.760 1.00 96.69 208 LEU A N 1
ATOM 1661 C CA . LEU A 1 208 ? -10.088 3.849 18.228 1.00 96.69 208 LEU A CA 1
ATOM 1662 C C . LEU A 1 208 ? -8.852 4.656 17.820 1.00 96.69 208 LEU A C 1
ATOM 1664 O O . LEU A 1 208 ? -8.837 5.234 16.737 1.00 96.69 208 LEU A O 1
ATOM 1668 N N . GLN A 1 209 ? -7.810 4.672 18.654 1.00 97.38 209 GLN A N 1
ATOM 1669 C CA . GLN A 1 209 ? -6.562 5.370 18.333 1.00 97.38 209 GLN A CA 1
ATOM 1670 C C . GLN A 1 209 ? -5.893 4.797 17.082 1.00 97.38 209 GLN A C 1
ATOM 1672 O O . GLN A 1 209 ? -5.361 5.548 16.262 1.00 97.38 209 GLN A O 1
ATOM 1677 N N . LEU A 1 210 ? -5.922 3.471 16.925 1.00 97.44 210 LEU A N 1
ATOM 1678 C CA . LEU A 1 210 ? -5.389 2.825 15.734 1.00 97.44 210 LEU A CA 1
ATOM 1679 C C . LEU A 1 210 ? -6.213 3.196 14.495 1.00 97.44 210 LEU A C 1
ATOM 1681 O O . LEU A 1 210 ? -5.631 3.600 13.496 1.00 97.44 210 LEU A O 1
ATOM 1685 N N . LEU A 1 211 ? -7.546 3.182 14.588 1.00 97.50 211 LEU A N 1
ATOM 1686 C CA . LEU A 1 211 ? -8.436 3.585 13.496 1.00 97.50 211 LEU A CA 1
ATOM 1687 C C . LEU A 1 211 ? -8.202 5.041 13.061 1.00 97.50 211 LEU A C 1
ATOM 1689 O O . LEU A 1 211 ? -8.113 5.329 11.868 1.00 97.50 211 LEU A O 1
ATOM 1693 N N . GLU A 1 212 ? -8.078 5.969 14.011 1.00 97.31 212 GLU A N 1
ATOM 1694 C CA . GLU A 1 212 ? -7.779 7.378 13.721 1.00 97.31 212 GLU A CA 1
ATOM 1695 C C . GLU A 1 212 ? -6.437 7.539 13.006 1.00 97.31 212 GLU A C 1
ATOM 1697 O O . GLU A 1 212 ? -6.320 8.311 12.048 1.00 97.31 212 GLU A O 1
ATOM 1702 N N . LYS A 1 213 ? -5.426 6.779 13.437 1.00 97.75 213 LYS A N 1
ATOM 1703 C CA . LYS A 1 213 ? -4.123 6.749 12.780 1.00 97.75 213 LYS A CA 1
ATOM 1704 C C . LYS A 1 213 ? -4.231 6.197 11.357 1.00 97.75 213 LYS A C 1
ATOM 1706 O O . LYS A 1 213 ? -3.735 6.847 10.441 1.00 97.75 213 LYS A O 1
ATOM 1711 N N . THR A 1 214 ? -4.901 5.063 11.160 1.00 97.25 214 THR A N 1
ATOM 1712 C CA . THR A 1 214 ? -5.093 4.438 9.842 1.00 97.25 214 THR A CA 1
ATOM 1713 C C . THR A 1 214 ? -5.812 5.387 8.887 1.00 97.25 214 THR A C 1
ATOM 1715 O O . THR A 1 214 ? -5.336 5.612 7.778 1.00 97.25 214 THR A O 1
ATOM 1718 N N . ARG A 1 215 ? -6.871 6.068 9.341 1.00 97.25 215 ARG A N 1
ATOM 1719 C CA . ARG A 1 215 ? -7.559 7.115 8.564 1.00 97.25 215 ARG A CA 1
ATOM 1720 C C . ARG A 1 215 ? -6.656 8.295 8.218 1.00 97.25 215 ARG A C 1
ATOM 1722 O O . ARG A 1 215 ? -6.709 8.807 7.101 1.00 97.25 215 ARG A O 1
ATOM 1729 N N . SER A 1 216 ? -5.812 8.732 9.155 1.00 96.44 216 SER A N 1
ATOM 1730 C CA . SER A 1 216 ? -4.827 9.785 8.889 1.00 96.44 216 SER A CA 1
ATOM 1731 C C . SER A 1 216 ? -3.814 9.356 7.829 1.00 96.44 216 SER A C 1
ATOM 1733 O O . SER A 1 216 ? -3.477 10.150 6.949 1.00 96.44 216 SER A O 1
ATOM 1735 N N . ASP A 1 217 ? -3.352 8.108 7.883 1.00 94.88 217 ASP A N 1
ATOM 1736 C CA . ASP A 1 217 ? -2.425 7.563 6.900 1.00 94.88 217 ASP A CA 1
ATOM 1737 C C . ASP A 1 217 ? -3.094 7.414 5.523 1.00 94.88 217 ASP A C 1
ATOM 1739 O O . ASP A 1 217 ? -2.499 7.842 4.535 1.00 94.88 217 ASP A O 1
ATOM 1743 N N . ILE A 1 218 ? -4.346 6.945 5.442 1.00 94.81 218 ILE A N 1
ATOM 1744 C CA . ILE A 1 218 ? -5.136 6.938 4.194 1.00 94.81 218 ILE A CA 1
ATOM 1745 C C . ILE A 1 218 ? -5.198 8.347 3.597 1.00 94.81 218 ILE A C 1
ATOM 1747 O O . ILE A 1 218 ? -4.796 8.540 2.451 1.00 94.81 218 ILE A O 1
ATOM 1751 N N . ALA A 1 219 ? -5.596 9.350 4.385 1.00 92.94 219 ALA A N 1
ATOM 1752 C CA . ALA A 1 219 ? -5.700 10.730 3.912 1.00 92.94 219 ALA A CA 1
ATOM 1753 C C . ALA A 1 219 ? -4.355 11.293 3.413 1.00 92.94 219 ALA A C 1
ATOM 1755 O O . ALA A 1 219 ? -4.309 12.048 2.442 1.00 92.94 219 ALA A 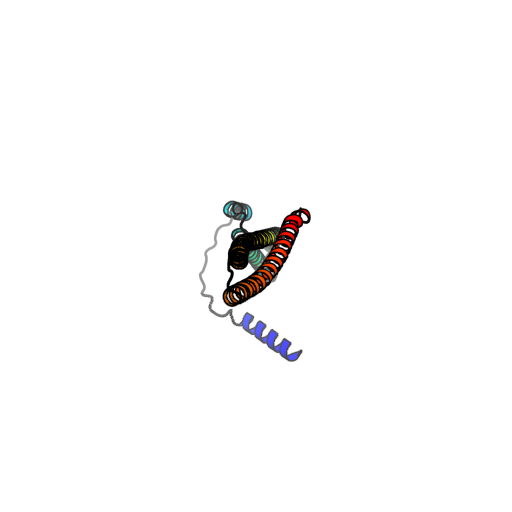O 1
ATOM 1756 N N . ARG A 1 220 ? -3.233 10.925 4.048 1.00 91.62 220 ARG A N 1
ATOM 1757 C CA . ARG A 1 220 ? -1.891 11.314 3.579 1.00 91.62 220 ARG A CA 1
ATOM 1758 C C . ARG A 1 220 ? -1.567 10.707 2.218 1.00 91.62 220 ARG A C 1
ATOM 1760 O O . ARG A 1 220 ? -1.057 11.417 1.355 1.00 91.62 220 ARG A O 1
ATOM 1767 N N . TRP A 1 221 ? -1.850 9.420 2.031 1.00 89.19 221 TRP A N 1
ATOM 1768 C CA . TRP A 1 221 ? -1.607 8.723 0.768 1.00 89.19 221 TRP A CA 1
ATOM 1769 C C . TRP A 1 221 ? -2.546 9.198 -0.346 1.00 89.19 221 TRP A C 1
ATOM 1771 O O . TRP A 1 221 ? -2.123 9.300 -1.497 1.00 89.19 221 TRP A O 1
ATOM 1781 N N . GLU A 1 222 ? -3.788 9.555 -0.023 1.00 88.50 222 GLU A N 1
ATOM 1782 C CA . GLU A 1 222 ? -4.724 10.165 -0.972 1.00 88.50 222 GLU A CA 1
ATOM 1783 C C . GLU A 1 222 ? -4.215 11.541 -1.433 1.00 88.50 222 GLU A C 1
ATOM 1785 O O . GLU A 1 222 ? -4.076 11.761 -2.632 1.00 88.50 222 GLU A O 1
ATOM 1790 N N . ASN A 1 223 ? -3.775 12.409 -0.518 1.00 84.94 223 ASN A N 1
ATOM 1791 C CA . ASN A 1 223 ? -3.295 13.757 -0.860 1.00 84.94 223 ASN A CA 1
ATOM 1792 C C . ASN A 1 223 ? -1.930 13.805 -1.578 1.00 84.94 223 ASN A C 1
ATOM 1794 O O . ASN A 1 223 ? -1.579 14.829 -2.160 1.00 84.94 223 ASN A O 1
ATOM 1798 N N . GLN A 1 224 ? -1.144 12.722 -1.579 1.00 75.06 224 GLN A N 1
ATOM 1799 C CA . GLN A 1 224 ? 0.107 12.656 -2.355 1.00 75.06 224 GLN A CA 1
ATOM 1800 C C . GLN A 1 224 ? -0.104 12.720 -3.881 1.00 75.06 224 GLN A C 1
ATOM 1802 O O . GLN A 1 224 ? 0.857 12.938 -4.617 1.00 75.06 224 GLN A O 1
ATOM 1807 N N . GLU A 1 225 ? -1.340 12.574 -4.365 1.00 60.41 225 GLU A N 1
ATOM 1808 C CA . GLU A 1 225 ? -1.689 12.670 -5.789 1.00 60.41 225 GLU A CA 1
ATOM 1809 C C . GLU A 1 225 ? -1.487 14.075 -6.369 1.00 60.41 225 GLU A C 1
ATOM 1811 O O . GLU A 1 225 ? -1.117 14.214 -7.534 1.00 60.41 225 GLU A O 1
ATOM 1816 N N . GLU A 1 226 ? -1.669 15.119 -5.555 1.00 53.12 226 GLU A N 1
ATOM 1817 C CA . GLU A 1 226 ? -1.634 16.515 -6.013 1.00 53.12 226 GLU A CA 1
ATOM 1818 C C . GLU A 1 226 ? -0.210 17.042 -6.264 1.00 53.12 226 GLU A C 1
ATOM 1820 O O . GLU A 1 226 ? -0.035 18.087 -6.884 1.00 53.12 226 GLU A O 1
ATOM 1825 N N . GLY A 1 227 ? 0.826 16.327 -5.809 1.00 46.84 227 GLY A N 1
ATOM 1826 C CA . GLY A 1 227 ? 2.227 16.745 -5.942 1.00 46.84 227 GLY A CA 1
ATOM 1827 C C . GLY A 1 227 ? 2.974 16.183 -7.156 1.00 46.84 227 GLY A C 1
ATOM 1828 O O . GLY A 1 227 ? 4.152 16.496 -7.321 1.00 46.84 227 GLY A O 1
ATOM 1829 N N . ILE A 1 228 ? 2.337 15.326 -7.964 1.00 46.72 228 ILE A N 1
ATOM 1830 C CA . ILE A 1 228 ? 2.987 14.570 -9.058 1.00 46.72 228 ILE A CA 1
ATOM 1831 C C . ILE A 1 228 ? 2.414 14.950 -10.448 1.00 46.72 228 ILE A C 1
ATOM 1833 O O . ILE A 1 228 ? 2.820 14.366 -11.451 1.00 46.72 228 ILE A O 1
ATOM 1837 N N . SER A 1 229 ? 1.503 15.933 -10.546 1.00 38.94 229 SER A N 1
ATOM 1838 C CA . SER A 1 229 ? 0.968 16.412 -11.840 1.00 38.94 229 SER A CA 1
ATOM 1839 C C . SER A 1 229 ? 1.819 17.504 -12.480 1.00 38.94 229 SER A C 1
ATOM 1841 O O . SER A 1 229 ? 2.052 18.517 -11.781 1.00 38.94 229 SER A O 1
#

Sequence (229 aa):
MREVVALVLALLLLLLAGACEKQVTHREIAPVPADEPLVVKNDSSLERLFQQDASANSVAAKESLLKRLYDERLRVLRELNSIYYGPLLNASISQAEKNMLYRRMDELRKKKEEYTSEIVQLEQEVSLLKAKEEREERLRSLREEEVELEEALASSRKTLLAIGKDIVDLQKQVAKTSDPQEAAYLAEQIAQLRTQEVKELEELQSTLQLLEKTRSDIARWENQEEGIS

Radius of gyration: 39.3 Å; chains: 1; bounding box: 84×41×116 Å

pLDDT: mean 80.85, std 20.78, range [29.52, 98.0]

Foldseek 3Di:
DVVVVVVVVVVVVVVVVPPDDDDDDDDDDDDDDDDDDPPPPPPPPVVVLCVPQVVDLALVSLVVSLVVLVVVLVVLVVVLVCLVPPPVPDPPDDPVVVVVSVVVNVVSVVSNVVSVVVSVVSVVSSVVNVVVVVLVVVLVVLVVVLVVLVVVLVVLVVVLVVLVVLLVVLVVVLVVDPDPVSNVVSVVVSVVSVVVSVVSVVVSVVSVVVSVVSVVVSVVSVVVVVVPD

Secondary structure (DSSP, 8-state):
-HHHHHHHHHHHHHHHHTT----------PPPPS----------HHHHHHHHHTT--SHHHHHHHHHHHHHHHHHHHHHHHHHHHTGGG-TT--HHHHHHHHHHHHHHHHHHHHHHHHHHHHHHHHHHHHHHHHHHHHHHHHHHHHHHHHHHHHHHHHHHHHHHHHHHHHHHHHTT---HHHHHHHHHHHHHHHHHHHHHHHHHHHHHHHHHHHHHHHHHHHHGGGG--